Protein 8GYR (pdb70)

Structure (mmCIF, N/CA/C/O backbone):
data_8GYR
#
_entry.id   8GYR
#
_cell.length_a   34.219
_cell.length_b   63.905
_cell.length_c   171.839
_cell.angle_alpha   90.00
_cell.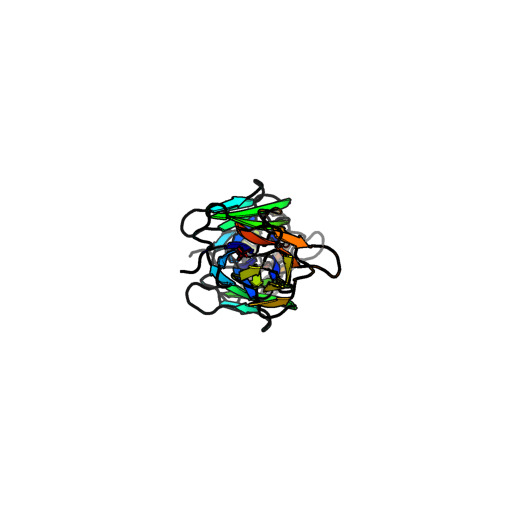angle_beta   90.00
_cell.angle_gamma   90.00
#
_symmetry.space_group_name_H-M   'P 21 21 21'
#
loop_
_entity.id
_entity.type
_entity.pdbx_description
1 polymer 'Leptospira Immunoglobulin-like protein'
2 polymer LigA
3 non-polymer 'POTASSIUM ION'
4 non-polymer 'CHLORIDE ION'
5 non-polymer 1,2-ETHANEDIOL
6 non-polymer 'PHOSPHATE ION'
7 non-polymer 'SODIUM ION'
8 non-polymer 'CALCIUM ION'
9 non-polymer 'IODIDE ION'
10 water water
#
loop_
_atom_site.group_PDB
_atom_site.id
_atom_site.type_symbol
_atom_site.label_atom_id
_atom_site.label_alt_id
_atom_site.label_comp_id
_atom_site.label_asym_id
_atom_site.label_entity_id
_atom_site.label_seq_id
_atom_site.pdbx_PDB_ins_code
_atom_site.Cartn_x
_atom_site.Cartn_y
_atom_site.Cartn_z
_atom_site.occupancy
_atom_site.B_iso_or_equiv
_atom_site.auth_seq_id
_atom_site.auth_comp_id
_atom_site.auth_asym_id
_atom_site.auth_atom_id
_atom_site.pdbx_PDB_model_num
ATOM 1 N N . THR A 1 1 ? 0.245 -9.633 16.666 1.00 46.32 1 THR A N 1
ATOM 2 C CA . THR A 1 1 ? 0.573 -11.084 16.620 1.00 45.23 1 THR A CA 1
ATOM 3 C C . THR A 1 1 ? -0.122 -11.844 17.763 1.00 48.46 1 THR A C 1
ATOM 4 O O . THR A 1 1 ? -0.493 -13.007 17.599 1.00 53.00 1 THR A O 1
ATOM 8 N N . GLN A 1 2 ? -0.311 -11.181 18.911 1.00 50.28 2 GLN A N 1
ATOM 9 C CA . GLN A 1 2 ? -1.111 -11.743 20.012 1.00 45.41 2 GLN A CA 1
ATOM 10 C C . GLN A 1 2 ? -2.584 -11.924 19.567 1.00 42.99 2 GLN A C 1
ATOM 11 O O . GLN A 1 2 ? -3.250 -12.883 19.971 1.00 42.70 2 GLN A O 1
ATOM 17 N N . ALA A 1 3 ? -3.077 -10.982 18.750 1.00 35.94 3 ALA A N 1
ATOM 18 C CA . ALA A 1 3 ? -4.461 -10.979 18.294 1.00 35.33 3 ALA A CA 1
ATOM 19 C C . ALA A 1 3 ? -4.674 -12.089 17.270 1.00 36.03 3 ALA A C 1
ATOM 20 O O . ALA A 1 3 ? -3.850 -12.312 16.397 1.00 33.77 3 ALA A O 1
ATOM 22 N N . THR A 1 4 ? -5.811 -12.774 17.383 1.00 34.02 4 THR A N 1
ATOM 23 C CA . THR A 1 4 ? -6.290 -13.715 16.373 1.00 35.21 4 THR A CA 1
ATOM 24 C C . THR A 1 4 ? -7.229 -12.995 15.371 1.00 30.71 4 THR A C 1
ATOM 25 O O . THR A 1 4 ? -7.994 -12.108 15.748 1.00 27.37 4 THR A O 1
ATOM 29 N N . LEU A 1 5 ? -7.140 -13.375 14.091 1.00 28.77 5 LEU A N 1
ATOM 30 C CA . LEU A 1 5 ? -8.084 -12.931 13.059 1.00 24.61 5 LEU A CA 1
ATOM 31 C C . LEU A 1 5 ? -9.429 -13.597 13.300 1.00 22.70 5 LEU A C 1
ATOM 32 O O . LEU A 1 5 ? -9.503 -14.825 13.478 1.00 23.20 5 LEU A O 1
ATOM 37 N N . THR A 1 6 ? -10.499 -12.798 13.285 1.00 21.06 6 THR A N 1
ATOM 38 C CA . THR A 1 6 ? -11.839 -13.305 13.554 1.00 20.34 6 THR A CA 1
ATOM 39 C C . THR A 1 6 ? -12.793 -13.133 12.391 1.00 17.88 6 THR A C 1
ATOM 40 O O . THR A 1 6 ? -13.783 -13.845 12.286 1.00 17.91 6 THR A O 1
ATOM 44 N N . SER A 1 7 ? -12.499 -12.176 11.505 1.00 18.03 7 SER A N 1
ATOM 45 C CA . SER A 1 7 ? -13.361 -11.898 10.388 1.00 17.88 7 SER A CA 1
ATOM 46 C C . SER A 1 7 ? -12.600 -11.139 9.284 1.00 16.76 7 SER A C 1
ATOM 47 O O . SER A 1 7 ? -11.542 -10.536 9.527 1.00 15.75 7 SER A O 1
ATOM 50 N N . ILE A 1 8 ? -13.131 -11.244 8.061 1.00 14.60 8 ILE A N 1
ATOM 51 C CA . ILE A 1 8 ? -12.654 -10.476 6.904 1.00 14.27 8 ILE A CA 1
ATOM 52 C C . ILE A 1 8 ? -13.843 -9.764 6.309 1.00 14.78 8 ILE A C 1
ATOM 53 O O . ILE A 1 8 ? -14.879 -10.393 6.054 1.00 15.64 8 ILE A O 1
ATOM 58 N N . GLU A 1 9 ? -13.706 -8.454 6.087 1.00 14.88 9 GLU A N 1
ATOM 59 C CA . GLU A 1 9 ? -14.703 -7.686 5.359 1.00 16.94 9 GLU A CA 1
ATOM 60 C C . GLU A 1 9 ? -14.104 -7.257 4.017 1.00 15.41 9 GLU A C 1
ATOM 61 O O . GLU A 1 9 ? -12.947 -6.831 3.948 1.00 15.65 9 GLU A O 1
ATOM 67 N N . VAL A 1 10 ? -14.903 -7.364 2.947 1.00 14.92 10 VAL A N 1
ATOM 68 C CA . VAL A 1 10 ? -14.467 -6.961 1.622 1.00 12.91 10 VAL A CA 1
ATOM 69 C C . VAL A 1 10 ? -15.249 -5.745 1.207 1.00 14.90 10 VAL A C 1
ATOM 70 O O . VAL A 1 10 ? -16.483 -5.739 1.268 1.00 14.39 10 VAL A O 1
ATOM 74 N N . SER A 1 11 ? -14.513 -4.719 0.787 1.00 14.43 11 SER A N 1
ATOM 75 C CA . SER A 1 11 ? -15.084 -3.459 0.341 1.00 15.80 11 SER A CA 1
ATOM 76 C C . SER A 1 11 ? -14.653 -3.185 -1.100 1.00 14.56 11 SER A C 1
ATOM 77 O O . SER A 1 11 ? -13.551 -3.562 -1.491 1.00 11.81 11 SER A O 1
ATOM 80 N N . PRO A 1 12 ? -15.473 -2.480 -1.924 1.00 15.31 12 PRO A N 1
ATOM 81 C CA . PRO A 1 12 ? -16.780 -1.969 -1.501 1.00 15.13 12 PRO A CA 1
ATOM 82 C C . PRO A 1 12 ? -17.902 -3.011 -1.466 1.00 15.84 12 PRO A C 1
ATOM 83 O O . PRO A 1 12 ? -17.684 -4.124 -1.894 1.00 17.19 12 PRO A O 1
ATOM 87 N N . THR A 1 13 ? -19.058 -2.639 -0.920 1.00 17.74 13 THR A N 1
ATOM 88 C CA . THR A 1 13 ? -20.102 -3.632 -0.631 1.00 20.93 13 THR A CA 1
ATOM 89 C C . THR A 1 13 ? -21.048 -3.825 -1.813 1.00 22.59 13 THR A C 1
ATOM 90 O O . THR A 1 13 ? -21.571 -4.931 -2.048 1.00 22.92 13 THR A O 1
ATOM 94 N N . ARG A 1 14 ? -21.301 -2.720 -2.507 1.00 21.52 14 ARG A N 1
ATOM 95 C CA . ARG A 1 14 ? -22.019 -2.668 -3.795 1.00 22.26 14 ARG A CA 1
ATOM 96 C C . ARG A 1 14 ? -21.202 -1.707 -4.649 1.00 23.43 14 ARG A C 1
ATOM 97 O O . ARG A 1 14 ? -20.678 -0.710 -4.083 1.00 26.06 14 ARG A O 1
ATOM 105 N N . ALA A 1 15 ? -21.033 -2.037 -5.915 1.00 18.11 15 ALA A N 1
ATOM 106 C CA . ALA A 1 15 ? -20.297 -1.212 -6.834 1.00 18.77 15 ALA A CA 1
ATOM 107 C C . ALA A 1 15 ? -20.702 -1.617 -8.219 1.00 17.60 15 ALA A C 1
ATOM 108 O O . ALA A 1 15 ? -21.130 -2.767 -8.461 1.00 16.25 15 ALA A O 1
ATOM 110 N N . SER A 1 16 ? -20.557 -0.647 -9.121 1.00 17.60 16 SER A N 1
ATOM 111 C CA . SER A 1 16 ? -20.746 -0.806 -10.548 1.00 16.44 16 SER A CA 1
ATOM 112 C C . SER A 1 16 ? -19.463 -0.380 -11.236 1.00 16.99 16 SER A C 1
ATOM 113 O O . SER A 1 16 ? -18.849 0.640 -10.897 1.00 18.74 16 SER A O 1
ATOM 116 N N . ILE A 1 17 ? -19.077 -1.171 -12.230 1.00 14.72 17 ILE A N 1
ATOM 117 C CA . ILE A 1 17 ? -17.936 -0.919 -13.058 1.00 16.74 17 ILE A CA 1
ATOM 118 C C . ILE A 1 17 ? -18.338 -1.231 -14.499 1.00 15.60 17 ILE A C 1
ATOM 119 O O . ILE A 1 17 ? -18.966 -2.245 -14.778 1.00 13.71 17 ILE A O 1
ATOM 124 N N . ALA A 1 18 ? -17.989 -0.322 -15.418 1.00 13.47 18 ALA A N 1
ATOM 125 C CA . ALA A 1 18 ? -18.237 -0.517 -16.822 1.00 11.93 18 ALA A CA 1
ATOM 126 C C . ALA A 1 18 ? -17.350 -1.611 -17.402 1.00 10.38 18 ALA A C 1
ATOM 127 O O . ALA A 1 18 ? -16.190 -1.746 -17.043 1.00 9.84 18 ALA A O 1
ATOM 129 N N . LYS A 1 19 ? -17.909 -2.386 -18.324 1.00 10.61 19 LYS A N 1
ATOM 130 C CA . LYS A 1 19 ? -17.160 -3.408 -19.059 1.00 11.15 19 LYS A CA 1
ATOM 131 C C . LYS A 1 19 ? -15.862 -2.837 -19.617 1.00 11.32 19 LYS A C 1
ATOM 132 O O . LYS A 1 19 ? -15.875 -1.798 -20.325 1.00 12.06 19 LYS A O 1
ATOM 138 N N . GLY A 1 20 ? -14.745 -3.482 -19.260 1.00 10.63 20 GLY A N 1
ATOM 139 C CA . GLY A 1 20 ? -13.410 -3.076 -19.685 1.00 10.69 20 GLY A CA 1
ATOM 140 C C . GLY A 1 20 ? -12.638 -2.271 -18.645 1.00 10.71 20 GLY A C 1
ATOM 141 O O . GLY A 1 20 ? -11.417 -2.080 -18.760 1.00 10.23 20 GLY A O 1
ATOM 142 N N . MET A 1 21 ? -13.350 -1.778 -17.631 1.00 11.02 21 MET A N 1
ATOM 143 C CA . MET A 1 21 ? -12.734 -1.032 -16.539 1.00 12.19 21 MET A CA 1
ATOM 144 C C . MET A 1 21 ? -12.311 -2.012 -15.430 1.00 12.91 21 MET A C 1
ATOM 145 O O . MET A 1 21 ? -12.551 -3.210 -15.516 1.00 11.80 21 MET A O 1
ATOM 150 N N . THR A 1 22 ? -11.649 -1.476 -14.403 1.00 13.93 22 THR A N 1
ATOM 151 C CA . THR A 1 22 ? -11.192 -2.244 -13.256 1.00 15.32 22 THR A CA 1
ATOM 152 C C . THR A 1 22 ? -11.580 -1.568 -11.953 1.00 18.54 22 THR A C 1
ATOM 153 O O . THR A 1 22 ? -11.856 -0.370 -11.930 1.00 16.93 22 THR A O 1
ATOM 157 N N . GLN A 1 23 ? -11.570 -2.365 -10.876 1.00 18.52 23 GLN A N 1
ATOM 158 C CA . GLN A 1 23 ? -11.915 -1.969 -9.513 1.00 19.51 23 GLN A CA 1
ATOM 159 C C . GLN A 1 23 ? -10.886 -2.608 -8.584 1.00 16.08 23 GLN A C 1
ATOM 160 O O . GLN A 1 23 ? -10.597 -3.807 -8.715 1.00 14.99 23 GLN A O 1
ATOM 166 N N . LYS A 1 24 ? -10.356 -1.812 -7.653 1.00 14.02 24 LYS A N 1
ATOM 167 C CA . LYS A 1 24 ? -9.503 -2.316 -6.569 1.00 14.48 24 LYS A CA 1
ATOM 168 C C . LYS A 1 24 ? -10.389 -2.672 -5.367 1.00 12.83 24 LYS A C 1
ATOM 169 O O . LYS A 1 24 ? -11.098 -1.839 -4.822 1.00 11.21 24 LYS A O 1
ATOM 175 N N . PHE A 1 25 ? -10.377 -3.946 -4.979 1.00 11.89 25 PHE A N 1
ATOM 176 C CA . PHE A 1 25 ? -11.069 -4.390 -3.781 1.00 11.67 25 PHE A CA 1
ATOM 177 C C . PHE A 1 25 ? -10.162 -4.256 -2.568 1.00 11.78 25 PHE A C 1
ATOM 178 O O . PHE A 1 25 ? -8.933 -4.339 -2.690 1.00 11.82 25 PHE A O 1
ATOM 186 N N . THR A 1 26 ? -10.772 -4.046 -1.397 1.00 11.32 26 THR A N 1
ATOM 187 C CA . THR A 1 26 ? -10.038 -4.032 -0.146 1.00 12.06 26 THR A CA 1
ATOM 188 C C . THR A 1 26 ? -10.522 -5.160 0.762 1.00 11.51 26 THR A C 1
ATOM 189 O O . THR A 1 26 ? -11.738 -5.335 0.961 1.00 11.62 26 THR A O 1
ATOM 193 N N . ALA A 1 27 ? -9.566 -5.916 1.303 1.00 11.70 27 ALA A N 1
ATOM 194 C CA . ALA A 1 27 ? -9.835 -6.893 2.376 1.00 11.38 27 ALA A CA 1
ATOM 195 C C . ALA A 1 27 ? -9.390 -6.306 3.690 1.00 11.85 27 ALA A C 1
ATOM 196 O O . ALA A 1 27 ? -8.191 -6.022 3.866 1.00 12.94 27 ALA A O 1
ATOM 198 N N . THR A 1 28 ? -10.341 -6.127 4.614 1.00 12.02 28 THR A N 1
ATOM 199 C CA . THR A 1 28 ? -10.024 -5.616 5.943 1.00 13.80 28 THR A CA 1
ATOM 200 C C . THR A 1 28 ? -10.158 -6.755 6.971 1.00 13.58 28 THR A C 1
ATOM 201 O O . THR A 1 28 ? -11.242 -7.321 7.136 1.00 12.90 28 THR A O 1
ATOM 205 N N . GLY A 1 29 ? -9.046 -7.093 7.627 1.00 14.25 29 GLY A N 1
ATOM 206 C CA . GLY A 1 29 ? -9.024 -8.125 8.666 1.00 14.74 29 GLY A CA 1
ATOM 207 C C . GLY A 1 29 ? -9.491 -7.554 9.990 1.00 16.22 29 GLY A C 1
ATOM 208 O O . GLY A 1 29 ? -9.083 -6.446 10.340 1.00 17.25 29 GLY A O 1
ATOM 209 N N . ILE A 1 30 ? -10.365 -8.283 10.696 1.00 17.05 30 ILE A N 1
ATOM 210 C CA . ILE A 1 30 ? -10.847 -7.880 12.014 1.00 18.56 30 ILE A CA 1
ATOM 211 C C . ILE A 1 30 ? -10.261 -8.847 13.011 1.00 19.71 30 ILE A C 1
ATOM 212 O O . ILE A 1 30 ? -10.335 -10.057 12.804 1.00 20.19 30 ILE A O 1
ATOM 217 N N . PHE A 1 31 ? -9.710 -8.314 14.105 1.00 21.94 31 PHE A N 1
ATOM 218 C CA . PHE A 1 31 ? -8.997 -9.139 15.075 1.00 23.87 31 PHE A CA 1
ATOM 219 C C . PHE A 1 31 ? -9.607 -9.109 16.482 1.00 26.27 31 PHE A C 1
ATOM 220 O O . PHE A 1 31 ? -10.400 -8.212 16.811 1.00 26.19 31 PHE A O 1
ATOM 228 N N . THR A 1 32 ? -9.225 -10.101 17.303 1.00 27.63 32 THR A N 1
ATOM 229 C CA . THR A 1 32 ? -9.722 -10.246 18.659 1.00 28.88 32 THR A CA 1
ATOM 230 C C . THR A 1 32 ? -9.540 -9.011 19.518 1.00 31.80 32 THR A C 1
ATOM 231 O O . THR A 1 32 ? -10.273 -8.822 20.496 1.00 33.86 32 THR A O 1
ATOM 235 N N . ASP A 1 33 ? -8.555 -8.176 19.166 1.00 31.85 33 ASP A N 1
ATOM 236 C CA . ASP A 1 33 ? -8.336 -6.903 19.844 1.00 33.16 33 ASP A CA 1
ATOM 237 C C . ASP A 1 33 ? -9.148 -5.750 19.251 1.00 33.62 33 ASP A C 1
ATOM 238 O O . ASP A 1 33 ? -8.992 -4.615 19.665 1.00 33.43 33 ASP A O 1
ATOM 243 N N . HIS A 1 34 ? -10.014 -6.068 18.275 1.00 33.66 34 HIS A N 1
ATOM 244 C CA . HIS A 1 34 ? -10.937 -5.121 17.637 1.00 33.26 34 HIS A CA 1
ATOM 245 C C . HIS A 1 34 ? -10.278 -4.154 16.660 1.00 34.24 34 HIS A C 1
ATOM 246 O O . HIS A 1 34 ? -10.948 -3.264 16.112 1.00 30.11 34 HIS A O 1
ATOM 253 N N . SER A 1 35 ? -8.985 -4.386 16.393 1.00 34.87 35 SER A N 1
ATOM 254 C CA . SER A 1 35 ? -8.241 -3.671 15.361 1.00 33.03 35 SER A CA 1
ATOM 255 C C . SER A 1 35 ? -8.648 -4.148 13.971 1.00 29.93 35 SER A C 1
ATOM 256 O O . SER A 1 35 ? -9.128 -5.276 13.791 1.00 25.57 35 SER A O 1
ATOM 259 N N . LYS A 1 36 ? -8.479 -3.245 13.005 1.00 28.37 36 LYS A N 1
ATOM 260 C CA . LYS A 1 36 ? -8.760 -3.521 11.607 1.00 29.16 36 LYS A CA 1
ATOM 261 C C . LYS A 1 36 ? -7.478 -3.278 10.829 1.00 30.74 36 LYS A C 1
ATOM 262 O O . LYS A 1 36 ? -6.736 -2.324 11.115 1.00 31.56 36 LYS A O 1
ATOM 268 N N . LYS A 1 37 ? -7.204 -4.166 9.871 1.00 27.03 37 LYS A N 1
ATOM 269 C CA . LYS A 1 37 ? -5.953 -4.135 9.144 1.00 29.36 37 LYS A CA 1
ATOM 270 C C . LYS A 1 37 ? -6.207 -4.433 7.677 1.00 24.14 37 LYS A C 1
ATOM 271 O O . LYS A 1 37 ? -6.981 -5.337 7.356 1.00 21.27 37 LYS A O 1
ATOM 277 N N . ASN A 1 38 ? -5.534 -3.670 6.814 1.00 21.42 38 ASN A N 1
ATOM 278 C CA . ASN A 1 38 ? -5.541 -3.921 5.395 1.00 19.60 38 ASN A CA 1
ATOM 279 C C . ASN A 1 38 ? -4.754 -5.202 5.111 1.00 17.13 38 ASN A C 1
ATOM 280 O O . ASN A 1 38 ? -3.547 -5.245 5.284 1.00 17.86 38 ASN A O 1
ATOM 285 N N . ILE A 1 39 ? -5.468 -6.244 4.690 1.00 15.27 39 ILE A N 1
ATOM 286 C CA . ILE A 1 39 ? -4.858 -7.531 4.348 1.00 14.49 39 ILE A CA 1
ATOM 287 C C . ILE A 1 39 ? -5.075 -7.902 2.885 1.00 13.11 39 ILE A C 1
ATOM 288 O O . ILE A 1 39 ? -4.953 -9.047 2.487 1.00 12.75 39 ILE A O 1
ATOM 293 N N . THR A 1 40 ? -5.331 -6.890 2.053 1.00 12.89 40 THR A N 1
ATOM 294 C CA . THR A 1 40 ? -5.557 -7.056 0.615 1.00 12.07 40 THR A CA 1
ATOM 295 C C . THR A 1 40 ? -4.430 -7.846 -0.092 1.00 12.17 40 THR A C 1
ATOM 296 O O . THR A 1 40 ? -4.684 -8.670 -0.940 1.00 10.90 40 THR A O 1
ATOM 300 N N . GLU A 1 41 ? -3.180 -7.588 0.282 1.00 13.81 41 GLU A N 1
ATOM 301 C CA . GLU A 1 41 ? -2.038 -8.230 -0.348 1.00 16.28 41 GLU A CA 1
ATOM 302 C C . GLU A 1 41 ? -1.757 -9.621 0.221 1.00 16.31 41 GLU A C 1
ATOM 303 O O . GLU A 1 41 ? -0.900 -10.327 -0.278 1.00 15.72 41 GLU A O 1
ATOM 309 N N . GLN A 1 42 ? -2.462 -9.988 1.288 1.00 16.92 42 GLN A N 1
ATOM 310 C CA . GLN A 1 42 ? -2.189 -11.230 2.000 1.00 19.01 42 GLN A CA 1
ATOM 311 C C . GLN A 1 42 ? -3.225 -12.308 1.727 1.00 16.67 42 GLN A C 1
ATOM 312 O O . GLN A 1 42 ? -2.913 -13.510 1.731 1.00 16.24 42 GLN A O 1
ATOM 318 N N . VAL A 1 43 ? -4.474 -11.893 1.506 1.00 14.61 43 VAL A N 1
ATOM 319 C CA . VAL A 1 43 ? -5.574 -12.833 1.292 1.00 12.76 43 VAL A CA 1
ATOM 320 C C . VAL A 1 43 ? -5.484 -13.500 -0.073 1.00 11.80 43 VAL A C 1
ATOM 321 O O . VAL A 1 43 ? -4.703 -13.092 -0.944 1.00 12.12 43 VAL A O 1
ATOM 325 N N . THR A 1 44 ? -6.295 -14.544 -0.251 1.00 11.17 44 THR A N 1
ATOM 326 C CA . THR A 1 44 ? -6.523 -15.133 -1.556 1.00 11.52 44 THR A CA 1
ATOM 327 C C . THR A 1 44 ? -7.814 -14.557 -2.125 1.00 11.00 44 THR A C 1
ATOM 328 O O . THR A 1 44 ? -8.852 -14.668 -1.481 1.00 11.42 44 THR A O 1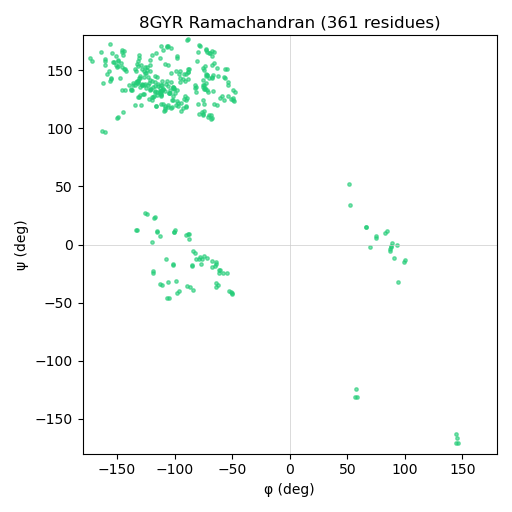
ATOM 332 N N . TRP A 1 45 ? -7.727 -13.915 -3.301 1.00 9.56 45 TRP A N 1
ATOM 333 C CA . TRP A 1 45 ? -8.898 -13.386 -3.963 1.00 8.98 45 TRP A CA 1
ATOM 334 C C . TRP A 1 45 ? -9.455 -14.324 -4.986 1.00 9.75 45 TRP A C 1
ATOM 335 O O . TRP A 1 45 ? -8.703 -14.963 -5.707 1.00 11.17 45 TRP A O 1
ATOM 346 N N . LYS A 1 46 ? -10.786 -14.366 -5.087 1.00 10.58 46 LYS A N 1
ATOM 347 C CA . LYS A 1 46 ? -11.427 -15.108 -6.145 1.00 13.14 46 LYS A CA 1
ATOM 348 C C . LYS A 1 46 ? -12.736 -14.473 -6.536 1.00 12.13 46 LYS A C 1
ATOM 349 O O . LYS A 1 46 ? -13.345 -13.741 -5.764 1.00 10.52 46 LYS A O 1
ATOM 355 N N . SER A 1 47 ? -13.158 -14.791 -7.759 1.00 11.51 47 SER A N 1
ATOM 356 C CA . SER A 1 47 ? -14.366 -14.278 -8.379 1.00 12.37 47 SER A CA 1
ATOM 357 C C . SER A 1 47 ? -15.225 -15.439 -8.776 1.00 11.57 47 SER A C 1
ATOM 358 O O . SER A 1 47 ? -14.696 -16.439 -9.227 1.00 13.06 47 SER A O 1
ATOM 361 N N . SER A 1 48 ? -16.546 -15.269 -8.657 1.00 11.82 48 SER A N 1
ATOM 362 C CA . SER A 1 48 ? -17.516 -16.333 -8.910 1.00 14.61 48 SER A CA 1
ATOM 363 C C . SER A 1 48 ? -17.765 -16.607 -10.393 1.00 15.44 48 SER A C 1
ATOM 364 O O . SER A 1 48 ? -18.327 -17.636 -10.743 1.00 14.42 48 SER A O 1
ATOM 367 N N . SER A 1 49 ? -17.370 -15.672 -11.258 1.00 14.73 49 SER A N 1
ATOM 368 C CA . SER A 1 49 ? -17.652 -15.802 -12.667 1.00 16.49 49 SER A CA 1
ATOM 369 C C . SER A 1 49 ? -16.590 -15.162 -13.547 1.00 13.94 49 SER A C 1
ATOM 370 O O . SER A 1 49 ? -15.863 -14.256 -13.126 1.00 13.05 49 SER A O 1
ATOM 373 N N . LYS A 1 50 ? -16.556 -15.619 -14.797 1.00 13.63 50 LYS A N 1
ATOM 374 C CA . LYS A 1 50 ? -15.646 -15.131 -15.804 1.00 14.73 50 LYS A CA 1
ATOM 375 C C . LYS A 1 50 ? -15.856 -13.654 -16.079 1.00 14.42 50 LYS A C 1
ATOM 376 O O . LYS A 1 50 ? -14.925 -13.010 -16.562 1.00 16.19 50 LYS A O 1
ATOM 382 N N . ALA A 1 51 ? -17.068 -13.144 -15.799 1.00 12.83 51 ALA A N 1
ATOM 383 C CA . ALA A 1 51 ? -17.403 -11.758 -16.067 1.00 12.32 51 ALA A CA 1
ATOM 384 C C . ALA A 1 51 ? -16.541 -10.751 -15.311 1.00 11.89 51 ALA A C 1
ATOM 385 O O . ALA A 1 51 ? -16.447 -9.576 -15.710 1.00 12.25 51 ALA A O 1
ATOM 387 N N . LEU A 1 52 ? -15.921 -11.186 -14.205 1.00 11.67 52 LEU A N 1
ATOM 388 C CA . LEU A 1 52 ? -14.902 -10.388 -13.528 1.00 11.06 52 LEU A CA 1
ATOM 389 C C . LEU A 1 52 ? -13.660 -11.205 -13.277 1.00 11.35 52 LEU A C 1
ATOM 390 O O . LEU A 1 52 ? -13.700 -12.239 -12.612 1.00 11.22 52 LEU A O 1
ATOM 395 N N . SER A 1 53 ? -12.547 -10.740 -13.841 1.00 11.22 53 SER A N 1
ATOM 396 C CA . SER A 1 53 ? -11.287 -11.434 -13.756 1.00 11.14 53 SER A CA 1
ATOM 397 C C . SER A 1 53 ? -10.460 -10.787 -12.642 1.00 11.37 53 SER A C 1
ATOM 398 O O . SER A 1 53 ? -10.112 -9.601 -12.718 1.00 11.10 53 SER A O 1
ATOM 401 N N . MET A 1 54 ? -10.096 -11.582 -11.634 1.00 10.29 54 MET A N 1
ATOM 402 C CA . MET A 1 54 ? -9.198 -11.136 -10.580 1.00 11.06 54 MET A CA 1
ATOM 403 C C . MET A 1 54 ? -7.791 -11.222 -11.146 1.00 12.29 54 MET A C 1
ATOM 404 O O . MET A 1 54 ? -7.333 -12.287 -11.609 1.00 11.15 54 MET A O 1
ATOM 409 N N . LEU A 1 55 ? -7.113 -10.073 -11.169 1.00 12.30 55 LEU A N 1
ATOM 410 C CA . LEU A 1 55 ? -5.838 -9.970 -11.838 1.00 12.68 55 LEU A CA 1
ATOM 411 C C . LEU A 1 55 ? -4.742 -10.634 -11.029 1.00 13.11 55 LEU A C 1
ATOM 412 O O . LEU A 1 55 ? -4.700 -10.521 -9.815 1.00 12.98 55 LEU A O 1
ATOM 417 N N . ASN A 1 56 ? -3.814 -11.300 -11.728 1.00 14.15 56 ASN A N 1
ATOM 418 C CA . ASN A 1 56 ? -2.877 -12.226 -11.133 1.00 16.02 56 ASN A CA 1
ATOM 419 C C . ASN A 1 56 ? -1.475 -11.671 -11.084 1.00 16.36 56 ASN A C 1
ATOM 420 O O . ASN A 1 56 ? -0.628 -12.246 -10.432 1.00 17.36 56 ASN A O 1
ATOM 425 N N . ALA A 1 57 ? -1.232 -10.564 -11.790 1.00 16.97 57 ALA A N 1
ATOM 426 C CA . ALA A 1 57 ? 0.114 -10.063 -11.912 1.00 18.82 57 ALA A CA 1
ATOM 427 C C . ALA A 1 57 ? 0.535 -9.454 -10.579 1.00 17.93 57 ALA A C 1
ATOM 428 O O . ALA A 1 57 ? -0.300 -8.933 -9.842 1.00 17.67 57 ALA A O 1
ATOM 430 N N . PRO A 1 58 ? 1.835 -9.542 -10.217 1.00 20.79 58 PRO A N 1
ATOM 431 C CA . PRO A 1 58 ? 2.356 -8.854 -9.033 1.00 21.60 58 PRO A CA 1
ATOM 432 C C . PRO A 1 58 ? 1.945 -7.375 -8.994 1.00 21.44 58 PRO A C 1
ATOM 433 O O . PRO A 1 58 ? 2.058 -6.701 -10.026 1.00 22.08 58 PRO A O 1
ATOM 437 N N . GLY A 1 59 ? 1.454 -6.905 -7.844 1.00 21.33 59 GLY A N 1
ATOM 438 C CA . GLY A 1 59 ? 1.011 -5.530 -7.692 1.00 21.53 59 GLY A CA 1
ATOM 439 C C . GLY A 1 59 ? -0.453 -5.304 -8.007 1.00 20.87 59 GLY A C 1
ATOM 440 O O . GLY A 1 59 ? -0.973 -4.249 -7.704 1.00 25.98 59 GLY A O 1
ATOM 441 N N . GLU A 1 60 ? -1.110 -6.299 -8.614 1.00 18.51 60 GLU A N 1
ATOM 442 C CA . GLU A 1 60 ? -2.505 -6.200 -9.014 1.00 17.58 60 GLU A CA 1
ATOM 443 C C . GLU A 1 60 ? -3.435 -6.904 -8.021 1.00 14.91 60 GLU A C 1
ATOM 444 O O . GLU A 1 60 ? -4.601 -7.110 -8.306 1.00 13.20 60 GLU A O 1
ATOM 450 N N . GLU A 1 61 ? -2.900 -7.296 -6.860 1.00 15.03 61 GLU A N 1
ATOM 451 C CA . GLU A 1 61 ? -3.628 -8.130 -5.922 1.00 15.14 61 GLU A CA 1
ATOM 452 C C . GLU A 1 61 ? -4.925 -7.446 -5.544 1.00 12.71 61 GLU A C 1
ATOM 453 O O . GLU A 1 61 ? -4.918 -6.313 -5.113 1.00 13.80 61 GLU A O 1
ATOM 459 N N . GLY A 1 62 ? -6.046 -8.132 -5.737 1.00 11.39 62 GLY A N 1
ATOM 460 C CA . GLY A 1 62 ? -7.365 -7.620 -5.377 1.00 12.23 62 GLY A CA 1
ATOM 461 C C . GLY A 1 62 ? -8.000 -6.683 -6.412 1.00 13.04 62 GLY A C 1
ATOM 462 O O . GLY A 1 62 ? -9.026 -6.053 -6.164 1.00 13.22 62 GLY A O 1
ATOM 463 N N . THR A 1 63 ? -7.382 -6.605 -7.590 1.00 11.94 63 THR A N 1
ATOM 464 C CA . THR A 1 63 ? -7.915 -5.870 -8.718 1.00 11.92 63 THR A CA 1
ATOM 465 C C . THR A 1 63 ? -8.752 -6.807 -9.542 1.00 11.38 63 THR A C 1
ATOM 466 O O . THR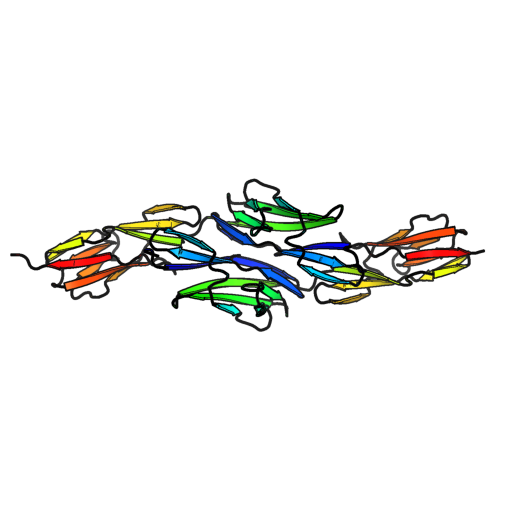 A 1 63 ? -8.293 -7.891 -9.908 1.00 13.40 63 THR A O 1
ATOM 470 N N . GLY A 1 64 ? -9.991 -6.385 -9.821 1.00 11.87 64 GLY A N 1
ATOM 471 C CA . GLY A 1 64 ? -10.881 -7.074 -10.750 1.00 12.10 64 GLY A CA 1
ATOM 472 C C . GLY A 1 64 ? -11.063 -6.320 -12.056 1.00 12.05 64 GLY A C 1
ATOM 473 O O . GLY A 1 64 ? -11.214 -5.092 -12.066 1.00 10.51 64 GLY A O 1
ATOM 474 N N . LYS A 1 65 ? -11.053 -7.058 -13.172 1.00 12.81 65 LYS A N 1
ATOM 475 C CA . LYS A 1 65 ? -11.277 -6.474 -14.487 1.00 13.75 65 LYS A CA 1
ATOM 476 C C . LYS A 1 65 ? -12.613 -6.958 -15.049 1.00 11.52 65 LYS A C 1
ATOM 477 O O . LYS A 1 65 ? -12.910 -8.177 -15.080 1.00 11.35 65 LYS A O 1
ATOM 483 N N . ALA A 1 66 ? -13.411 -5.992 -15.496 1.00 10.84 66 ALA A N 1
ATOM 484 C CA . ALA A 1 66 ? -14.743 -6.247 -16.014 1.00 10.62 66 ALA A CA 1
ATOM 485 C C . ALA A 1 66 ? -14.640 -6.850 -17.425 1.00 10.16 66 ALA A C 1
ATOM 486 O O . ALA A 1 66 ? -14.270 -6.179 -18.388 1.00 9.75 66 ALA A O 1
ATOM 488 N N . ILE A 1 67 ? -15.012 -8.123 -17.534 1.00 10.20 67 ILE A N 1
ATOM 489 C CA . ILE A 1 67 ? -14.931 -8.879 -18.765 1.00 11.11 67 ILE A CA 1
ATOM 490 C C . ILE A 1 67 ? -16.279 -8.882 -19.500 1.00 12.25 67 ILE A C 1
ATOM 491 O O . ILE A 1 67 ? -16.317 -8.734 -20.717 1.00 13.00 67 ILE A O 1
ATOM 496 N N . ALA A 1 68 ? -17.374 -9.012 -18.741 1.00 12.58 68 ALA A N 1
ATOM 497 C CA . ALA A 1 68 ? -18.696 -9.099 -19.305 1.00 12.56 68 ALA A CA 1
ATOM 498 C C . ALA A 1 68 ? -19.709 -8.549 -18.339 1.00 12.59 68 ALA A C 1
ATOM 499 O O . ALA A 1 68 ? -19.513 -8.576 -17.141 1.00 12.88 68 ALA A O 1
ATOM 501 N N . VAL A 1 69 ? -20.829 -8.077 -18.881 1.00 13.40 69 VAL A N 1
ATOM 502 C CA . VAL A 1 69 ? -21.886 -7.486 -18.084 1.00 13.63 69 VAL A CA 1
ATOM 503 C C . VAL A 1 69 ? -22.479 -8.579 -17.215 1.00 14.88 69 VAL A C 1
ATOM 504 O O . VAL A 1 69 ? -22.525 -9.755 -17.611 1.00 15.18 69 VAL A O 1
ATOM 508 N N . GLY A 1 70 ? -22.907 -8.205 -16.006 1.00 15.68 70 GLY A N 1
ATOM 509 C CA . GLY A 1 70 ? -23.555 -9.131 -15.091 1.00 15.20 70 GLY A CA 1
ATOM 510 C C . GLY A 1 70 ? -23.239 -8.858 -13.638 1.00 14.03 70 GLY A C 1
ATOM 511 O O . GLY A 1 70 ? -22.601 -7.860 -13.288 1.00 13.35 70 GLY A O 1
ATOM 512 N N . ASN A 1 71 ? -23.660 -9.802 -12.788 1.00 14.48 71 ASN A N 1
ATOM 513 C CA . ASN A 1 71 ? -23.455 -9.760 -11.350 1.00 13.07 71 ASN A CA 1
ATOM 514 C C . ASN A 1 71 ? -22.418 -10.790 -10.956 1.00 12.36 71 ASN A C 1
ATOM 515 O O . ASN A 1 71 ? -22.477 -11.928 -11.423 1.00 12.49 71 ASN A O 1
ATOM 520 N N . ILE A 1 72 ? -21.450 -10.359 -10.143 1.00 11.27 72 ILE A N 1
ATOM 521 C CA . ILE A 1 72 ? -20.368 -11.207 -9.682 1.00 12.20 72 ILE A CA 1
ATOM 522 C C . ILE A 1 72 ? -20.163 -11.114 -8.188 1.00 11.67 72 ILE A C 1
ATOM 523 O O . ILE A 1 72 ? -20.254 -10.013 -7.572 1.00 13.06 72 ILE A O 1
ATOM 528 N N . SER A 1 73 ? -19.884 -12.274 -7.587 1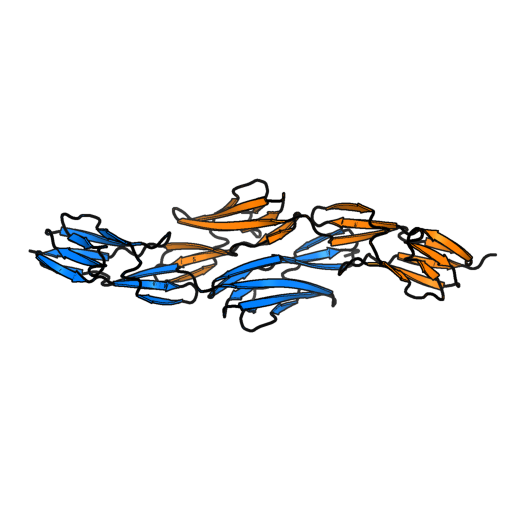.00 11.91 73 SER A N 1
ATOM 529 C CA . SER A 1 73 ? -19.523 -12.360 -6.195 1.00 12.16 73 SER A CA 1
ATOM 530 C C . SER A 1 73 ? -18.004 -12.507 -6.063 1.00 10.97 73 SER A C 1
ATOM 531 O O . SER A 1 73 ? -17.374 -13.294 -6.773 1.00 11.14 73 SER A O 1
ATOM 534 N N . ILE A 1 74 ? -17.426 -11.738 -5.138 1.00 10.20 74 ILE A N 1
ATOM 535 C CA . ILE A 1 74 ? -15.990 -11.724 -4.888 1.00 10.41 74 ILE A CA 1
ATOM 536 C C . ILE A 1 74 ? -15.745 -12.193 -3.481 1.00 10.35 74 ILE A C 1
ATOM 537 O O . ILE A 1 74 ? -16.463 -11.787 -2.556 1.00 11.49 74 ILE A O 1
ATOM 542 N N . THR A 1 75 ? -14.698 -13.002 -3.291 1.00 9.90 75 THR A N 1
ATOM 543 C CA . THR A 1 75 ? -14.343 -13.547 -1.997 1.00 9.34 75 THR A CA 1
ATOM 544 C C . THR A 1 75 ? -12.867 -13.320 -1.690 1.00 8.85 75 THR A C 1
ATOM 545 O O . THR A 1 75 ? -12.015 -13.497 -2.566 1.00 9.28 75 THR A O 1
ATOM 549 N N . ALA A 1 76 ? -12.581 -12.895 -0.455 1.00 8.27 76 ALA A N 1
ATOM 550 C CA . ALA A 1 76 ? -11.230 -12.850 0.118 1.00 8.31 76 ALA A CA 1
ATOM 551 C C . ALA A 1 76 ? -11.152 -13.871 1.241 1.00 8.67 76 ALA A C 1
ATOM 552 O O . ALA A 1 76 ? -12.064 -13.958 2.094 1.00 9.41 76 ALA A O 1
ATOM 554 N N . THR A 1 77 ? -10.066 -14.645 1.250 1.00 8.91 77 THR A N 1
ATOM 555 C CA . THR A 1 77 ? -9.951 -15.796 2.137 1.00 9.34 77 THR A CA 1
ATOM 556 C C . THR A 1 77 ? -8.600 -15.802 2.790 1.00 9.39 77 THR A C 1
ATOM 557 O O . THR A 1 77 ? -7.596 -15.544 2.124 1.00 8.95 77 THR A O 1
ATOM 561 N N . LEU A 1 78 ? -8.586 -16.092 4.094 1.00 10.53 78 LEU A N 1
ATOM 562 C CA . LEU A 1 78 ? -7.350 -16.271 4.867 1.00 11.92 78 LEU A CA 1
ATOM 563 C C . LEU A 1 78 ? -7.727 -17.000 6.122 1.00 12.03 78 LEU A C 1
ATOM 564 O O . LEU A 1 78 ? -8.745 -16.696 6.739 1.00 13.66 78 LEU A O 1
ATOM 569 N N . GLU A 1 79 ? -6.890 -17.950 6.533 1.00 12.19 79 GLU A N 1
ATOM 570 C CA . GLU A 1 79 ? -7.158 -18.760 7.726 1.00 13.00 79 GLU A CA 1
ATOM 571 C C . GLU A 1 79 ? -8.554 -19.410 7.691 1.00 13.73 79 GLU A C 1
ATOM 572 O O . GLU A 1 79 ? -9.188 -19.569 8.721 1.00 15.10 79 GLU A O 1
ATOM 578 N N . LYS A 1 80 ? -9.021 -19.788 6.491 1.00 15.81 80 LYS A N 1
ATOM 579 C CA . LYS A 1 80 ? -10.328 -20.443 6.269 1.00 14.82 80 LYS A CA 1
ATOM 580 C C . LYS A 1 80 ? -11.570 -19.570 6.478 1.00 15.01 80 LYS A C 1
ATOM 581 O O . LYS A 1 80 ? -12.704 -20.022 6.272 1.00 15.13 80 LYS A O 1
ATOM 587 N N . LEU A 1 81 ? -11.331 -18.320 6.889 1.00 14.28 81 LEU A N 1
ATOM 588 C CA . LEU A 1 81 ? -12.333 -17.294 7.000 1.00 15.13 81 LEU A CA 1
ATOM 589 C C . LEU A 1 81 ? -12.441 -16.570 5.672 1.00 13.50 81 LEU A C 1
ATOM 590 O O . LEU A 1 81 ? -11.429 -16.351 4.981 1.00 12.48 81 LEU A O 1
ATOM 595 N N . SER A 1 82 ? -13.675 -16.210 5.313 1.00 13.55 82 SER A N 1
ATOM 596 C CA . SER A 1 82 ? -13.893 -15.485 4.092 1.00 15.04 82 SER A CA 1
ATOM 597 C C . SER A 1 82 ? -14.754 -14.261 4.282 1.00 16.02 82 SER A C 1
ATOM 598 O O . SER A 1 82 ? -15.691 -14.251 5.089 1.00 16.64 82 SER A O 1
ATOM 601 N N . GLY A 1 83 ? -14.413 -13.234 3.492 1.00 14.79 83 GLY A N 1
ATOM 602 C CA . GLY A 1 83 ? -15.210 -12.049 3.314 1.00 15.07 83 GLY A CA 1
ATOM 603 C C . GLY A 1 83 ? -15.636 -11.966 1.862 1.00 13.65 83 GLY A C 1
ATOM 604 O O . GLY A 1 83 ? -14.921 -12.375 0.941 1.00 12.57 83 GLY A O 1
ATOM 605 N N . LYS A 1 84 ? -16.846 -11.460 1.669 1.00 12.56 84 LYS A N 1
ATOM 606 C CA . LYS A 1 84 ? -17.493 -11.483 0.386 1.00 14.24 84 LYS A CA 1
ATOM 607 C C . LYS A 1 84 ? -18.080 -10.136 0.062 1.00 13.31 84 LYS A C 1
ATOM 608 O O . LYS A 1 84 ? -18.417 -9.325 0.955 1.00 15.08 84 LYS A O 1
ATOM 614 N N . THR A 1 85 ? -18.238 -9.896 -1.228 1.00 12.26 85 THR A N 1
ATOM 615 C CA . THR A 1 85 ? -18.951 -8.727 -1.687 1.00 13.35 85 THR A CA 1
ATOM 616 C C . THR A 1 85 ? -19.484 -8.977 -3.079 1.00 13.20 85 THR A C 1
ATOM 617 O O . THR A 1 85 ? -19.158 -9.969 -3.705 1.00 14.77 85 THR A O 1
ATOM 621 N N . ASP A 1 86 ? -20.294 -8.031 -3.558 1.00 13.88 86 ASP A N 1
ATOM 622 C CA . ASP A 1 86 ? -20.961 -8.096 -4.834 1.00 12.58 86 ASP A CA 1
ATOM 623 C C . ASP A 1 86 ? -20.522 -6.933 -5.684 1.00 13.41 86 ASP A C 1
ATOM 624 O O . ASP A 1 86 ? -20.354 -5.811 -5.174 1.00 12.99 86 ASP A O 1
ATOM 629 N N . ILE A 1 87 ? -20.332 -7.198 -6.974 1.00 11.09 87 ILE A N 1
ATOM 630 C CA . ILE A 1 87 ? -20.132 -6.133 -7.942 1.00 11.69 87 ILE A CA 1
ATOM 631 C C . ILE A 1 87 ? -21.025 -6.344 -9.158 1.00 11.56 87 ILE A C 1
ATOM 632 O O . ILE A 1 87 ? -21.405 -7.473 -9.486 1.00 11.09 87 ILE A O 1
ATOM 637 N N . THR A 1 88 ? -21.365 -5.237 -9.836 1.00 12.09 88 THR A N 1
ATOM 638 C CA . THR A 1 88 ? -22.158 -5.274 -11.043 1.00 12.92 88 THR A CA 1
ATOM 639 C C . THR A 1 88 ? -21.295 -4.686 -12.158 1.00 13.42 88 THR A C 1
ATOM 640 O O . THR A 1 88 ? -20.723 -3.588 -12.010 1.00 12.37 88 THR A O 1
ATOM 644 N N . VAL A 1 89 ? -21.159 -5.443 -13.253 1.00 12.19 89 VAL A N 1
ATOM 645 C CA . VAL A 1 89 ? -20.529 -4.942 -14.460 1.00 11.86 89 VAL A CA 1
ATOM 646 C C . VAL A 1 89 ? -21.628 -4.411 -15.395 1.00 11.75 89 VAL A C 1
ATOM 647 O O . VAL A 1 89 ? -22.564 -5.126 -15.752 1.00 12.41 89 VAL A O 1
ATOM 651 N N . THR A 1 90 ? -21.514 -3.127 -15.736 1.00 11.52 90 THR A N 1
ATOM 652 C CA . THR A 1 90 ? -22.460 -2.465 -16.567 1.00 13.54 90 THR A CA 1
ATOM 653 C C . THR A 1 90 ? -21.861 -2.330 -17.968 1.00 13.32 90 THR A C 1
ATOM 654 O O . THR A 1 90 ? -20.666 -2.580 -18.192 1.00 11.88 90 THR A O 1
ATOM 658 N N . PRO A 1 91 ? -22.681 -1.936 -18.968 1.00 15.16 91 PRO A N 1
ATOM 659 C CA . PRO A 1 91 ? -22.196 -1.769 -20.338 1.00 15.80 91 PRO A CA 1
ATOM 660 C C . PRO A 1 91 ? -20.995 -0.820 -20.442 1.00 14.14 91 PRO A C 1
ATOM 661 O O . PRO A 1 91 ? -20.837 0.059 -19.618 1.00 14.82 91 PRO A O 1
ATOM 665 N N . ALA A 1 92 ? -20.160 -1.068 -21.449 1.00 16.03 92 ALA A N 1
ATOM 666 C CA . ALA A 1 92 ? -18.996 -0.278 -21.727 1.00 14.94 92 ALA A CA 1
ATOM 667 C C . ALA A 1 92 ? -19.420 1.176 -21.908 1.00 14.01 92 ALA A C 1
ATOM 668 O O . ALA A 1 92 ? -20.480 1.456 -22.451 1.00 13.43 92 ALA A O 1
ATOM 670 N N . ILE A 1 93 ? -18.575 2.086 -21.426 1.00 14.56 93 ILE A N 1
ATOM 671 C CA . ILE A 1 93 ? -18.835 3.514 -21.510 1.00 13.99 93 ILE A CA 1
ATOM 672 C C . ILE A 1 93 ? -17.967 4.195 -22.574 1.00 13.29 93 ILE A C 1
ATOM 673 O O . ILE A 1 93 ? -16.890 3.730 -22.907 1.00 11.42 93 ILE A O 1
ATOM 678 N N . LEU A 1 94 ? -18.463 5.318 -23.101 1.00 14.61 94 LEU A N 1
ATOM 679 C CA . LEU A 1 94 ? -17.682 6.112 -24.033 1.00 13.08 94 LEU A CA 1
ATOM 680 C C . LEU A 1 94 ? -16.457 6.701 -23.340 1.00 12.59 94 LEU A C 1
ATOM 681 O O . LEU A 1 94 ? -16.583 7.454 -22.395 1.00 14.26 94 LEU A O 1
ATOM 686 N N . THR A 1 95 ? -15.267 6.379 -23.843 1.00 12.11 95 THR A N 1
ATOM 687 C CA . THR A 1 95 ? -14.029 6.910 -23.299 1.00 14.15 95 THR A CA 1
ATOM 688 C C . THR A 1 95 ? -13.274 7.864 -24.229 1.00 14.40 95 THR A C 1
ATOM 689 O O . THR A 1 95 ? -12.643 8.826 -23.760 1.00 12.53 95 THR A O 1
ATOM 693 N N . SER A 1 96 ? -13.341 7.609 -25.543 1.00 13.94 96 SER A N 1
ATOM 694 C CA . SER A 1 96 ? -12.824 8.542 -26.534 1.00 13.91 96 SER A CA 1
ATOM 695 C C . SER A 1 96 ? -13.665 8.606 -27.825 1.00 14.03 96 SER A C 1
ATOM 696 O O . SER A 1 96 ? -14.539 7.786 -28.042 1.00 14.53 96 SER A O 1
ATOM 699 N N . ILE A 1 97 ? -13.411 9.634 -28.643 1.00 14.86 97 ILE A N 1
ATOM 700 C CA . ILE A 1 97 ? -14.043 9.829 -29.939 1.00 15.63 97 ILE A CA 1
ATOM 701 C C . ILE A 1 97 ? -12.947 10.126 -30.952 1.00 17.60 97 ILE A C 1
ATOM 702 O O . ILE A 1 97 ? -12.130 11.038 -30.745 1.00 18.03 97 ILE A O 1
ATOM 707 N N . GLN A 1 98 ? -12.938 9.357 -32.050 1.00 16.71 98 GLN A N 1
ATOM 708 C CA . GLN A 1 98 ? -12.004 9.578 -33.165 1.00 16.59 98 GLN A CA 1
ATOM 709 C C . GLN A 1 98 ? -12.816 10.133 -34.315 1.00 15.76 98 GLN A C 1
ATOM 710 O O . GLN A 1 98 ? -13.763 9.483 -34.791 1.00 13.82 98 GLN A O 1
ATOM 716 N N . ILE A 1 99 ? -12.477 11.351 -34.753 1.00 16.03 99 ILE A N 1
ATOM 717 C CA . ILE A 1 99 ? -13.146 11.913 -35.927 1.00 16.76 99 ILE A CA 1
ATOM 718 C C . ILE A 1 99 ? -12.337 11.687 -37.200 1.00 17.41 99 ILE A C 1
ATOM 719 O O . ILE A 1 99 ? -11.101 11.653 -37.175 1.00 16.56 99 ILE A O 1
ATOM 724 N N . SER A 1 100 ? -13.066 11.513 -38.302 1.00 18.87 100 SER A N 1
ATOM 725 C CA . SER A 1 100 ? -12.483 11.285 -39.612 1.00 22.28 100 SER A CA 1
ATOM 726 C C . SER A 1 100 ? -13.178 12.198 -40.616 1.00 21.34 100 SER A C 1
ATOM 727 O O . SER A 1 100 ? -14.391 12.390 -40.532 1.00 16.91 100 SER A O 1
ATOM 730 N N . PRO A 1 101 ? -12.443 12.795 -41.588 1.00 25.11 101 PRO A N 1
ATOM 731 C CA . PRO A 1 101 ? -10.990 12.620 -41.721 1.00 26.70 101 PRO A CA 1
ATOM 732 C C . PRO A 1 101 ? -10.124 13.393 -40.707 1.00 28.49 101 PRO A C 1
ATOM 733 O O . PRO A 1 101 ? -10.552 14.458 -40.232 1.00 25.13 101 PRO A O 1
ATOM 737 N N . VAL A 1 102 ? -8.936 12.846 -40.415 1.00 27.38 102 VAL A N 1
ATOM 738 C CA . VAL A 1 102 ? -7.992 13.398 -39.427 1.00 28.41 102 VAL A CA 1
ATOM 739 C C . VAL A 1 102 ? -7.468 14.756 -39.829 1.00 28.21 102 VAL A C 1
ATOM 740 O O . VAL A 1 102 ? -7.162 15.596 -38.984 1.00 29.15 102 VAL A O 1
ATOM 744 N N . LYS A 1 103 ? -7.317 14.946 -41.138 1.00 27.05 103 LYS A N 1
ATOM 745 C CA . LYS A 1 103 ? -7.088 16.250 -41.711 1.00 27.20 103 LYS A CA 1
ATOM 746 C C . LYS A 1 103 ? -7.641 16.175 -43.115 1.00 27.61 103 LYS A C 1
ATOM 747 O O . LYS A 1 103 ? -7.766 15.086 -43.673 1.00 28.96 103 LYS A O 1
ATOM 753 N N . HIS A 1 104 ? -7.979 17.333 -43.682 1.00 24.60 104 HIS A N 1
ATOM 754 C CA . HIS A 1 104 ? -8.621 17.357 -44.972 1.00 24.31 104 HIS A CA 1
ATOM 755 C C . HIS A 1 104 ? -8.407 18.699 -45.658 1.00 24.58 104 HIS A C 1
ATOM 756 O O . HIS A 1 104 ? -8.285 19.727 -44.985 1.00 23.49 104 HIS A O 1
ATOM 763 N N . CYS A 1 105 ? -8.359 18.664 -46.991 1.00 24.98 105 CYS A N 1
ATOM 764 C CA . CYS A 1 105 ? -8.317 19.855 -47.820 1.00 27.64 105 CYS A CA 1
ATOM 765 C C . CYS A 1 105 ? -9.584 19.877 -48.662 1.00 27.63 105 CYS A C 1
ATOM 766 O O . CYS A 1 105 ? -9.832 18.971 -49.444 1.00 30.78 105 CYS A O 1
ATOM 769 N N . LEU A 1 106 ? -10.387 20.924 -48.484 1.00 25.89 106 LEU A N 1
ATOM 770 C CA . LEU A 1 106 ? -11.690 21.028 -49.105 1.00 24.89 106 LEU A CA 1
ATOM 771 C C . LEU A 1 106 ? -11.704 22.293 -49.963 1.00 25.17 106 LEU A C 1
ATOM 772 O O . LEU A 1 106 ? -11.281 23.348 -49.504 1.00 24.64 106 LEU A O 1
ATOM 777 N N . VAL A 1 107 ? -12.183 22.178 -51.205 1.00 24.04 107 VAL A N 1
ATOM 778 C CA . VAL A 1 107 ? -12.397 23.350 -52.060 1.00 24.99 107 VAL A CA 1
ATOM 779 C C . VAL A 1 107 ? -13.621 24.128 -51.573 1.00 23.90 107 VAL A C 1
ATOM 780 O O . VAL A 1 107 ? -14.688 23.547 -51.283 1.00 22.82 107 VAL A O 1
ATOM 784 N N . LYS A 1 108 ? -13.474 25.454 -51.496 1.00 22.72 108 LYS A N 1
ATOM 785 C CA . LYS A 1 108 ? -14.557 26.307 -51.077 1.00 22.67 108 LYS A CA 1
ATOM 786 C C . LYS A 1 108 ? -15.790 26.023 -51.931 1.00 22.58 108 LYS A C 1
ATOM 787 O O . LYS A 1 108 ? -15.674 25.820 -53.133 1.00 22.83 108 LYS A O 1
ATOM 793 N N . GLY A 1 109 ? -16.968 26.007 -51.297 1.00 22.36 109 GLY A N 1
ATOM 794 C CA . GLY A 1 109 ? -18.227 25.747 -51.980 1.00 22.53 109 GLY A CA 1
ATOM 795 C C . GLY A 1 109 ? -18.603 24.269 -52.072 1.00 22.69 109 GLY A C 1
ATOM 796 O O . GLY A 1 109 ? -19.668 23.930 -52.592 1.00 21.97 109 GLY A O 1
ATOM 797 N N . LEU A 1 110 ? -17.734 23.389 -51.560 1.00 22.05 110 LEU A N 1
ATOM 798 C CA . LEU A 1 110 ? -18.035 21.974 -51.494 1.00 22.68 110 LEU A CA 1
ATOM 799 C C . LEU A 1 110 ? -18.258 21.548 -50.053 1.00 22.55 110 LEU A C 1
ATOM 800 O O . LEU A 1 110 ? -17.958 22.284 -49.104 1.00 20.60 110 LEU A O 1
ATOM 805 N N . THR A 1 111 ? -18.802 20.339 -49.911 1.00 23.21 111 THR A N 1
ATOM 806 C CA . THR A 1 111 ? -19.244 19.803 -48.651 1.00 22.96 111 THR A CA 1
ATOM 807 C C . THR A 1 111 ? -18.582 18.453 -48.479 1.00 22.93 111 THR A C 1
ATOM 808 O O . THR A 1 111 ? -18.464 17.688 -49.440 1.00 23.88 111 THR A O 1
ATOM 812 N N . GLU A 1 112 ? -18.110 18.199 -47.256 1.00 20.88 112 GLU A N 1
ATOM 813 C CA . GLU A 1 112 ? -17.431 16.968 -46.877 1.00 21.90 112 GLU A CA 1
ATOM 814 C C . GLU A 1 112 ? -18.097 16.423 -45.635 1.00 20.88 112 GLU A C 1
ATOM 815 O O . GLU A 1 112 ? -18.402 17.178 -44.710 1.00 18.62 112 GLU A O 1
ATOM 821 N N . LYS A 1 113 ? -18.317 15.102 -45.604 1.00 21.70 113 LYS A N 1
ATOM 822 C CA . LYS A 1 113 ? -18.993 14.458 -44.474 1.00 22.25 113 LYS A CA 1
ATOM 823 C C . LYS A 1 113 ? -17.972 13.935 -43.481 1.00 19.75 113 LYS A C 1
ATOM 824 O O . LYS A 1 113 ? -17.211 13.035 -43.818 1.00 19.14 113 LYS A O 1
ATOM 830 N N . PHE A 1 114 ? -17.966 14.499 -42.265 1.00 17.52 114 PHE A N 1
ATOM 831 C CA . PHE A 1 114 ? -17.108 14.036 -41.197 1.00 16.91 114 PHE A CA 1
ATOM 832 C C . PHE A 1 114 ? -17.847 12.945 -40.467 1.00 16.89 114 PHE A C 1
ATOM 833 O O . PHE A 1 114 ? -19.103 12.957 -40.374 1.00 16.86 114 PHE A O 1
ATOM 841 N N . SER A 1 115 ? -17.092 11.987 -39.943 1.00 16.41 115 SER A N 1
ATOM 842 C CA . SER A 1 115 ? -17.700 10.936 -39.144 1.00 16.90 115 SER A CA 1
ATOM 843 C C . SER A 1 115 ? -17.014 10.844 -37.797 1.00 15.48 115 SER A C 1
ATOM 844 O O . SER A 1 115 ? -15.823 11.157 -37.666 1.00 15.66 115 SER A O 1
ATOM 847 N N . ALA A 1 116 ? -17.793 10.436 -36.789 1.00 14.72 116 ALA A N 1
ATOM 848 C CA . ALA A 1 116 ? -17.284 10.278 -35.433 1.00 14.16 116 ALA A CA 1
ATOM 849 C C . ALA A 1 116 ? -17.464 8.836 -34.997 1.00 13.57 116 ALA A C 1
ATOM 850 O O . ALA A 1 116 ? -18.563 8.265 -35.116 1.00 14.20 116 ALA A O 1
ATOM 852 N N . THR A 1 117 ? -16.349 8.256 -34.553 1.00 14.44 117 THR A N 1
ATOM 853 C CA . THR A 1 117 ? -16.305 6.897 -34.024 1.00 14.25 117 THR A CA 1
ATOM 854 C C . THR A 1 117 ? -16.056 7.031 -32.531 1.00 15.26 117 THR A C 1
ATOM 855 O O . THR A 1 117 ? -15.043 7.593 -32.107 1.00 13.99 117 THR A O 1
ATOM 859 N N . GLY A 1 118 ? -16.997 6.501 -31.741 1.00 15.72 118 GLY A N 1
ATOM 860 C CA . GLY A 1 118 ? -16.853 6.387 -30.325 1.00 13.33 118 GLY A CA 1
ATOM 861 C C . GLY A 1 118 ? -16.019 5.157 -30.033 1.00 14.29 118 GLY A C 1
ATOM 862 O O . GLY A 1 118 ? -16.214 4.069 -30.640 1.00 13.83 118 GLY A O 1
ATOM 863 N N . ILE A 1 119 ? -15.065 5.323 -29.115 1.00 13.51 119 ILE A N 1
ATOM 864 C CA . ILE A 1 119 ? -14.291 4.218 -28.584 1.00 14.31 119 ILE A CA 1
ATOM 865 C C . ILE A 1 119 ? -14.703 4.078 -27.126 1.00 15.20 119 ILE A C 1
ATOM 866 O O . ILE A 1 119 ? -14.777 5.074 -26.391 1.00 12.91 119 ILE A O 1
ATOM 871 N N . TYR A 1 120 ? -15.005 2.837 -26.722 1.00 13.33 120 TYR A N 1
ATOM 872 C CA . TYR A 1 120 ? -15.637 2.502 -25.424 1.00 13.45 120 TYR A CA 1
ATOM 873 C C . TYR A 1 120 ? -14.590 1.882 -24.501 1.00 13.85 120 TYR A C 1
ATOM 874 O O . TYR A 1 120 ? -13.454 1.640 -24.939 1.00 15.02 120 TYR A O 1
ATOM 883 N N . SER A 1 121 ? -14.959 1.704 -23.235 1.00 13.71 121 SER A N 1
ATOM 884 C CA . SER A 1 121 ? -14.056 1.293 -22.188 1.00 14.27 121 SER A CA 1
ATOM 885 C C . SER A 1 121 ? -13.508 -0.118 -22.409 1.00 13.75 121 SER A C 1
ATOM 886 O O . SER A 1 121 ? -12.503 -0.481 -21.812 1.00 15.27 121 SER A O 1
ATOM 889 N N . ASP A 1 122 ? -14.177 -0.900 -23.254 1.00 12.97 122 ASP A N 1
ATOM 890 C CA . ASP A 1 122 ? -13.647 -2.223 -23.667 1.00 16.25 122 ASP A CA 1
ATOM 891 C C . ASP A 1 122 ? -13.002 -2.187 -25.050 1.00 17.68 122 ASP A C 1
ATOM 892 O O . ASP A 1 122 ? -12.672 -3.209 -25.626 1.00 17.31 122 ASP A O 1
ATOM 897 N N . ASN A 1 123 ? -12.803 -0.972 -25.568 1.00 18.14 123 ASN A N 1
ATOM 898 C CA . ASN A 1 123 ? -12.210 -0.726 -26.866 1.00 18.14 123 ASN A CA 1
ATOM 899 C C . ASN A 1 123 ? -13.049 -1.217 -28.041 1.00 17.58 123 ASN A C 1
ATOM 900 O O . ASN A 1 123 ? -12.557 -1.271 -29.171 1.00 17.76 123 ASN A O 1
ATOM 905 N N . SER A 1 124 ? -14.333 -1.511 -27.782 1.00 14.50 124 SER A N 1
ATOM 906 C CA . SER A 1 124 ? -15.304 -1.666 -28.830 1.00 14.49 124 SER A CA 1
ATOM 907 C C . SER A 1 124 ? -15.502 -0.253 -29.392 1.00 14.30 124 SER A C 1
ATOM 908 O O . SER A 1 124 ? -15.141 0.767 -28.729 1.00 12.41 124 SER A O 1
ATOM 911 N N . SER A 1 125 ? -16.116 -0.189 -30.574 1.00 15.60 125 SER A N 1
ATOM 912 C CA . SER A 1 125 ? -16.368 1.088 -31.205 1.00 16.30 125 SER A CA 1
ATOM 913 C C . SER A 1 125 ? -17.666 1.117 -31.973 1.00 16.51 125 SER A C 1
ATOM 914 O O . SER A 1 125 ? -18.237 0.080 -32.282 1.00 18.73 125 SER A O 1
ATOM 917 N N . LYS A 1 126 ? -18.117 2.339 -32.270 1.00 16.23 126 LYS A N 1
ATOM 918 C CA . LYS A 1 126 ? -19.442 2.606 -32.811 1.00 17.44 126 LYS A CA 1
ATOM 919 C C . LYS A 1 126 ? -19.415 3.903 -33.568 1.00 16.00 126 LYS A C 1
ATOM 920 O O . LYS A 1 126 ? -18.783 4.827 -33.108 1.00 14.21 126 LYS A O 1
ATOM 926 N N . ASP A 1 127 ? -20.160 3.988 -34.673 1.00 17.89 127 ASP A N 1
ATOM 927 C CA . ASP A 1 127 ? -20.382 5.250 -35.350 1.00 17.07 127 ASP A CA 1
ATOM 928 C C . ASP A 1 127 ? -21.374 6.034 -34.505 1.00 17.92 127 ASP A C 1
ATOM 929 O O . ASP A 1 127 ? -22.468 5.572 -34.236 1.00 20.09 127 ASP A O 1
ATOM 934 N N . ILE A 1 128 ? -20.952 7.217 -34.058 1.00 16.39 128 ILE A N 1
ATOM 935 C CA . ILE A 1 128 ? -21.791 8.113 -33.276 1.00 15.42 128 ILE A CA 1
ATOM 936 C C . ILE A 1 128 ? -21.883 9.483 -33.948 1.00 15.43 128 ILE A C 1
ATOM 937 O O . ILE A 1 128 ? -22.124 10.493 -33.300 1.00 15.90 128 ILE A O 1
ATOM 942 N N . THR A 1 129 ? -21.699 9.497 -35.271 1.00 16.34 129 THR A N 1
ATOM 943 C CA . THR A 1 129 ? -21.753 10.719 -36.089 1.00 16.64 129 THR A CA 1
ATOM 944 C C . THR A 1 129 ? -23.011 11.569 -35.827 1.00 17.82 129 THR A C 1
ATOM 945 O O . THR A 1 129 ? -22.920 12.782 -35.723 1.00 16.20 129 THR A O 1
ATOM 949 N N . SER A 1 130 ? -24.172 10.915 -35.687 1.00 21.27 130 SER A N 1
ATOM 950 C CA . SER A 1 130 ? -25.447 11.608 -35.446 1.00 22.91 130 SER A CA 1
ATOM 951 C C . SER A 1 130 ? -25.714 11.938 -33.950 1.00 22.72 130 SER A C 1
ATOM 952 O O . SER A 1 130 ? -26.526 12.802 -33.626 1.00 22.95 130 SER A O 1
ATOM 955 N N . ALA A 1 131 ? -24.997 11.253 -33.053 1.00 19.68 131 ALA A N 1
ATOM 956 C CA . ALA A 1 131 ? -25.165 11.397 -31.618 1.00 19.23 131 ALA A CA 1
ATOM 957 C C . ALA A 1 131 ? -24.328 12.536 -31.032 1.00 19.04 131 ALA A C 1
ATOM 958 O O . ALA A 1 131 ? -24.758 13.243 -30.109 1.00 19.32 131 ALA A O 1
ATOM 960 N N . VAL A 1 132 ? -23.122 12.719 -31.578 1.00 16.89 132 VAL A N 1
ATOM 961 C CA . VAL A 1 132 ? -22.223 13.772 -31.127 1.00 15.54 132 VAL A CA 1
ATOM 962 C C . VAL A 1 132 ? -22.779 15.127 -31.529 1.00 15.38 132 VAL A C 1
ATOM 963 O O . VAL A 1 132 ? -23.674 15.222 -32.374 1.00 15.78 132 VAL A O 1
ATOM 967 N N . THR A 1 133 ? -22.241 16.180 -30.920 1.00 14.44 133 THR A N 1
ATOM 968 C CA . THR A 1 133 ? -22.433 17.533 -31.417 1.00 14.79 133 THR A CA 1
ATOM 969 C C . THR A 1 133 ? -21.157 17.903 -32.143 1.00 14.44 133 THR A C 1
ATOM 970 O O . THR A 1 133 ? -20.071 17.762 -31.582 1.00 14.08 133 THR A O 1
ATOM 974 N N . TRP A 1 134 ? -21.286 18.363 -33.392 1.00 14.22 134 TRP A N 1
ATOM 975 C CA . TRP A 1 134 ? -20.162 18.848 -34.204 1.00 14.35 134 TRP A CA 1
ATOM 976 C C . TRP A 1 134 ? -19.960 20.343 -34.022 1.00 16.10 134 TRP A C 1
ATOM 977 O O . TRP A 1 134 ? -20.931 21.077 -33.935 1.00 15.87 134 TRP A O 1
ATOM 988 N N . HIS A 1 135 ? -18.687 20.760 -33.964 1.00 18.15 135 HIS A N 1
ATOM 989 C CA . HIS A 1 135 ? -18.286 22.152 -33.748 1.00 19.59 135 HIS A CA 1
ATOM 990 C C . HIS A 1 135 ? -17.251 22.590 -34.789 1.00 18.58 135 HIS A C 1
ATOM 991 O O . HIS A 1 135 ? -16.388 21.806 -35.173 1.00 18.53 135 HIS A O 1
ATOM 998 N N . SER A 1 136 ? -17.341 23.847 -35.230 1.00 18.71 136 SER A N 1
ATOM 999 C CA . SER A 1 136 ? -16.310 24.495 -36.043 1.00 19.05 136 SER A CA 1
ATOM 1000 C C . SER A 1 136 ? -15.770 25.696 -35.290 1.00 20.19 136 SER A C 1
ATOM 1001 O O . SER A 1 136 ? -16.533 26.479 -34.741 1.00 19.39 136 SER A O 1
ATOM 1004 N N . SER A 1 137 ? -14.445 25.849 -35.284 1.00 21.27 137 SER A N 1
ATOM 1005 C CA . SER A 1 137 ? -13.830 26.985 -34.621 1.00 22.69 137 SER A CA 1
ATOM 1006 C C . SER A 1 137 ? -14.007 28.276 -35.395 1.00 23.67 137 SER A C 1
ATOM 1007 O O . SER A 1 137 ? -13.712 29.343 -34.869 1.00 25.15 137 SER A O 1
ATOM 1010 N N . ASN A 1 138 ? -14.502 28.192 -36.635 1.00 22.97 138 ASN A N 1
ATOM 1011 C CA . ASN A 1 138 ? -14.655 29.376 -37.490 1.00 23.83 138 ASN A CA 1
ATOM 1012 C C . ASN A 1 138 ? -15.588 29.133 -38.671 1.00 24.11 138 ASN A C 1
ATOM 1013 O O . ASN A 1 138 ? -15.168 28.598 -39.714 1.00 22.60 138 ASN A O 1
ATOM 1018 N N . ASN A 1 139 ? -16.849 29.550 -38.513 1.00 25.01 139 ASN A N 1
ATOM 1019 C CA . ASN A 1 139 ? -17.863 29.401 -39.561 1.00 25.44 139 ASN A CA 1
ATOM 1020 C C . ASN A 1 139 ? -17.582 30.179 -40.841 1.00 24.71 139 ASN A C 1
ATOM 1021 O O . ASN A 1 139 ? -18.185 29.883 -41.861 1.00 24.11 139 ASN A O 1
ATOM 1026 N N . SER A 1 140 ? -16.671 31.156 -40.778 1.00 24.85 140 SER A N 1
ATOM 1027 C CA . SER A 1 140 ? -16.222 31.908 -41.958 1.00 26.06 140 SER A CA 1
ATOM 1028 C C . SER A 1 140 ? -15.255 31.115 -42.830 1.00 26.01 140 SER A C 1
ATOM 1029 O O . SER A 1 140 ? -14.957 31.520 -43.948 1.00 24.34 140 SER A O 1
ATOM 1032 N N . VAL A 1 141 ? -14.749 29.997 -42.299 1.00 25.09 141 VAL A N 1
ATOM 1033 C CA . VAL A 1 141 ? -13.899 29.092 -43.051 1.00 24.67 141 VAL A CA 1
ATOM 1034 C C . VAL A 1 141 ? -14.678 27.825 -43.404 1.00 24.87 141 VAL A C 1
ATOM 1035 O O . VAL A 1 141 ? -14.635 27.379 -44.560 1.00 22.66 141 VAL A O 1
ATOM 1039 N N . ALA A 1 142 ? -15.393 27.262 -42.418 1.00 22.72 142 ALA A N 1
ATOM 1040 C CA . ALA A 1 142 ? -16.324 26.161 -42.650 1.00 21.54 142 ALA A CA 1
ATOM 1041 C C . ALA A 1 142 ? -17.410 26.085 -41.599 1.00 21.22 142 ALA A C 1
ATOM 1042 O O . ALA A 1 142 ? -17.172 26.330 -40.420 1.00 20.84 142 ALA A O 1
ATOM 1044 N N . THR A 1 143 ? -18.622 25.735 -42.038 1.00 20.96 143 THR A N 1
ATOM 1045 C CA . THR A 1 143 ? -19.720 25.434 -41.128 1.00 20.01 143 THR A CA 1
ATOM 1046 C C . THR A 1 143 ? -19.766 23.922 -41.017 1.00 18.56 143 THR A C 1
ATOM 1047 O O . THR A 1 143 ? -19.224 23.232 -41.863 1.00 18.75 143 THR A O 1
ATOM 1051 N N . ILE A 1 144 ? -20.396 23.416 -39.957 1.00 18.35 144 ILE A N 1
ATOM 1052 C CA . ILE A 1 144 ? -20.641 21.997 -39.812 1.00 17.94 144 ILE A CA 1
ATOM 1053 C C . ILE A 1 144 ? -21.987 21.790 -39.162 1.00 18.72 144 ILE A C 1
ATOM 1054 O O . ILE A 1 144 ? -22.316 22.459 -38.183 1.00 20.07 144 ILE A O 1
ATOM 1059 N N . SER A 1 145 ? -22.792 20.888 -39.731 1.00 18.19 145 SER A N 1
ATOM 1060 C CA . SER A 1 145 ? -24.182 20.797 -39.343 1.00 18.92 145 SER A CA 1
ATOM 1061 C C . SER A 1 145 ? -24.410 19.795 -38.217 1.00 19.39 145 SER A C 1
ATOM 1062 O O . SER A 1 145 ? -23.732 18.778 -38.138 1.00 17.68 145 SER A O 1
ATOM 1065 N N . ASN A 1 146 ? -25.394 20.098 -37.366 1.00 20.05 146 ASN A N 1
ATOM 1066 C CA . ASN A 1 146 ? -25.939 19.154 -36.400 1.00 21.60 146 ASN A CA 1
ATOM 1067 C C . ASN A 1 146 ? -27.411 18.849 -36.717 1.00 23.45 146 ASN A C 1
ATOM 1068 O O . ASN A 1 146 ? -28.121 18.214 -35.927 1.00 21.82 146 ASN A O 1
ATOM 1073 N N . THR A 1 147 ? -27.860 19.286 -37.896 1.00 22.29 147 THR A N 1
ATOM 1074 C CA . THR A 1 147 ? -29.236 19.093 -38.330 1.00 24.72 147 THR A CA 1
ATOM 1075 C C . THR A 1 147 ? -29.483 17.644 -38.738 1.00 25.28 147 THR A C 1
ATOM 1076 O O . THR A 1 147 ? -28.637 17.013 -39.388 1.00 24.02 147 THR A O 1
ATOM 1080 N N . LYS A 1 148 ? -30.636 17.117 -38.319 1.00 28.08 148 LYS A N 1
ATOM 1081 C CA . LYS A 1 148 ? -31.021 15.734 -38.589 1.00 31.54 148 LYS A CA 1
ATOM 1082 C C . LYS A 1 148 ? -30.942 15.476 -40.074 1.00 29.65 148 LYS A C 1
ATOM 1083 O O . LYS A 1 148 ? -31.508 16.232 -40.856 1.00 27.07 148 LYS A O 1
ATOM 1089 N N . GLY A 1 149 ? -30.221 14.417 -40.453 1.00 27.54 149 GLY A N 1
ATOM 1090 C CA . GLY A 1 149 ? -29.991 14.073 -41.846 1.00 28.05 149 GLY A CA 1
ATOM 1091 C C . GLY A 1 149 ? -28.793 14.734 -42.508 1.00 25.74 149 GLY A C 1
ATOM 1092 O O . GLY A 1 149 ? -28.504 14.423 -43.657 1.00 26.70 149 GLY A O 1
ATOM 1093 N N . TYR A 1 150 ? -28.102 15.633 -41.789 1.00 23.64 150 TYR A N 1
ATOM 1094 C CA . TYR A 1 150 ? -26.912 16.380 -42.274 1.00 22.67 150 TYR A CA 1
ATOM 1095 C C . TYR A 1 150 ? -25.779 16.364 -41.243 1.00 21.75 150 TYR A C 1
ATOM 1096 O O . TYR A 1 150 ? -24.787 17.091 -41.440 1.00 19.16 150 TYR A O 1
ATOM 1105 N N . GLN A 1 151 ? -25.882 15.518 -40.218 1.00 21.58 151 GLN A N 1
ATOM 1106 C CA . GLN A 1 151 ? -24.946 15.553 -39.110 1.00 20.49 151 GLN A CA 1
ATOM 1107 C C . GLN A 1 151 ? -23.534 15.282 -39.612 1.00 18.01 151 GLN A C 1
ATOM 1108 O O . GLN A 1 151 ? -23.312 14.326 -40.353 1.00 17.40 151 GLN A O 1
ATOM 1114 N N . GLY A 1 152 ? -22.613 16.191 -39.278 1.00 16.71 152 GLY A N 1
ATOM 1115 C CA . GLY A 1 152 ? -21.198 16.075 -39.621 1.00 17.30 152 GLY A CA 1
ATOM 1116 C C . GLY A 1 152 ? -20.833 16.663 -40.963 1.00 16.79 152 GLY A C 1
ATOM 1117 O O . GLY A 1 152 ? -19.663 16.633 -41.371 1.00 18.34 152 GLY A O 1
ATOM 1118 N N . GLN A 1 153 ? -21.837 17.227 -41.638 1.00 17.14 153 GLN A N 1
ATOM 1119 C CA . GLN A 1 153 ? -21.666 17.820 -42.953 1.00 19.68 153 GLN A CA 1
ATOM 1120 C C . GLN A 1 153 ? -20.951 19.147 -42.803 1.00 17.45 153 GLN A C 1
ATOM 1121 O O . GLN A 1 153 ? -21.474 20.068 -42.180 1.00 16.23 153 GLN A O 1
ATOM 1127 N N . ALA A 1 154 ? -19.732 19.209 -43.349 1.00 17.11 154 ALA A N 1
ATOM 1128 C CA . ALA A 1 154 ? -18.887 20.391 -43.302 1.00 16.96 154 ALA A CA 1
ATOM 1129 C C . ALA A 1 154 ? -18.883 21.064 -44.674 1.00 18.49 154 ALA A C 1
ATOM 1130 O O . ALA A 1 154 ? -18.644 20.405 -45.686 1.00 20.13 154 ALA A O 1
ATOM 1132 N N . HIS A 1 155 ? -19.130 22.375 -44.707 1.00 18.31 155 HIS A N 1
ATOM 1133 C CA . HIS A 1 155 ? -19.197 23.128 -45.964 1.00 18.99 155 HIS A CA 1
ATOM 1134 C C . HIS A 1 155 ? -18.146 24.212 -45.966 1.00 18.94 155 HIS A C 1
ATOM 1135 O O . HIS A 1 155 ? -18.099 25.016 -45.047 1.00 19.99 155 HIS A O 1
ATOM 1142 N N . GLY A 1 156 ? -17.287 24.205 -46.989 1.00 19.49 156 GLY A N 1
ATOM 1143 C CA . GLY A 1 156 ? -16.239 25.203 -47.141 1.00 20.41 156 GLY A CA 1
ATOM 1144 C C . GLY A 1 156 ? -16.816 26.574 -47.450 1.00 21.43 156 GLY A C 1
ATOM 1145 O O . GLY A 1 156 ? -17.313 26.811 -48.548 1.00 20.80 156 GLY A O 1
ATOM 1146 N N . THR A 1 157 ? -16.759 27.483 -46.469 1.00 23.17 157 THR A N 1
ATOM 1147 C CA . THR A 1 157 ? -17.334 28.822 -46.624 1.00 22.76 157 THR A CA 1
ATOM 1148 C C . THR A 1 157 ? -16.326 29.917 -46.933 1.00 22.53 157 THR A C 1
ATOM 1149 O O . THR A 1 157 ? -16.719 31.000 -47.335 1.00 23.30 157 THR A O 1
ATOM 1153 N N . GLY A 1 158 ? -15.037 29.650 -46.706 1.00 23.04 158 GLY A N 1
ATOM 1154 C CA . GLY A 1 158 ? -13.980 30.592 -47.047 1.00 24.04 158 GLY A CA 1
ATOM 1155 C C . GLY A 1 158 ? -12.625 29.952 -46.831 1.00 25.48 158 GLY A C 1
ATOM 1156 O O . GLY A 1 158 ? -12.500 28.968 -46.091 1.00 22.83 158 GLY A O 1
ATOM 1157 N N . THR A 1 159 ? -11.597 30.523 -47.457 1.00 25.88 159 THR A N 1
ATOM 1158 C CA . THR A 1 159 ? -10.256 29.960 -47.404 1.00 29.14 159 THR A CA 1
ATOM 1159 C C . THR A 1 159 ? -9.656 30.188 -46.037 1.00 29.12 159 THR A C 1
ATOM 1160 O O . THR A 1 159 ? -9.921 31.195 -45.405 1.00 31.59 159 THR A O 1
ATOM 1164 N N . GLY A 1 160 ? -8.856 29.221 -45.582 1.00 28.45 160 GLY A N 1
ATOM 1165 C CA . GLY A 1 160 ? -8.153 29.294 -44.318 1.00 28.62 160 GLY A CA 1
ATOM 1166 C C . GLY A 1 160 ? -8.111 27.904 -43.719 1.00 26.93 160 GLY A C 1
ATOM 1167 O O . GLY A 1 160 ? -8.344 26.919 -44.424 1.00 25.71 160 GLY A O 1
ATOM 1168 N N . THR A 1 161 ? -7.822 27.834 -42.420 1.00 26.68 161 THR A N 1
ATOM 1169 C CA . THR A 1 161 ? -7.829 26.585 -41.683 1.00 26.74 161 THR A CA 1
ATOM 1170 C C . THR A 1 161 ? -8.757 26.728 -40.495 1.00 26.61 161 THR A C 1
ATOM 1171 O O . THR A 1 161 ? -8.914 27.814 -39.954 1.00 28.59 161 THR A O 1
ATOM 1175 N N . VAL A 1 162 ? -9.405 25.622 -40.128 1.00 23.86 162 VAL A N 1
ATOM 1176 C CA . VAL A 1 162 ? -10.378 25.608 -39.065 1.00 23.77 162 VAL A CA 1
ATOM 1177 C C . VAL A 1 162 ? -10.244 24.293 -38.287 1.00 22.87 162 VAL A C 1
ATOM 1178 O O . VAL A 1 162 ? -9.796 23.277 -38.845 1.00 22.10 162 VAL A O 1
ATOM 1182 N N . ASP A 1 163 ? -10.583 24.342 -36.989 1.00 22.10 163 ASP A N 1
ATOM 1183 C CA . ASP A 1 163 ? -10.655 23.181 -36.121 1.00 22.94 163 ASP A CA 1
ATOM 1184 C C . ASP A 1 163 ? -12.067 22.633 -36.142 1.00 21.85 163 ASP A C 1
ATOM 1185 O O . ASP A 1 163 ? -13.027 23.349 -35.851 1.00 22.16 163 ASP A O 1
ATOM 1190 N N . ILE A 1 164 ? -12.184 21.348 -36.472 1.00 18.58 164 ILE A N 1
ATOM 1191 C CA . ILE A 1 164 ? -13.427 20.619 -36.368 1.00 17.54 164 ILE A CA 1
ATOM 1192 C C . ILE A 1 164 ? -13.283 19.679 -35.167 1.00 17.09 164 ILE A C 1
ATOM 1193 O O . ILE A 1 164 ? -12.224 19.078 -34.965 1.00 16.97 164 ILE A O 1
ATOM 1198 N N . LYS A 1 165 ? -14.355 19.540 -34.389 1.00 16.89 165 LYS A N 1
ATOM 1199 C CA . LYS A 1 165 ? -14.378 18.649 -33.230 1.00 18.84 165 LYS A CA 1
ATOM 1200 C C . LYS A 1 165 ? -15.766 18.106 -32.993 1.00 16.47 165 LYS A C 1
ATOM 1201 O O . LYS A 1 165 ? -16.740 18.745 -33.354 1.00 15.52 165 LYS A O 1
ATOM 1207 N N . ALA A 1 166 ? -15.842 16.922 -32.366 1.00 15.92 166 ALA A N 1
ATOM 1208 C CA . ALA A 1 166 ? -17.096 16.318 -31.952 1.00 16.28 166 ALA A CA 1
ATOM 1209 C C . ALA A 1 166 ? -17.062 16.090 -30.466 1.00 16.46 166 ALA A C 1
ATOM 1210 O O . ALA A 1 166 ? -16.019 15.701 -29.922 1.00 17.67 166 ALA A O 1
ATOM 1212 N N . THR A 1 167 ? -18.206 16.309 -29.811 1.00 15.65 167 THR A N 1
ATOM 1213 C CA . THR A 1 167 ? -18.332 16.119 -28.373 1.00 16.57 167 THR A CA 1
ATOM 1214 C C . THR A 1 167 ? -19.591 15.336 -28.062 1.00 17.11 167 THR A C 1
ATOM 1215 O O . THR A 1 167 ? -20.575 15.408 -28.792 1.00 17.37 167 THR A O 1
ATOM 1219 N N . LEU A 1 168 ? -19.535 14.558 -26.979 1.00 18.59 168 LEU A N 1
ATOM 1220 C CA . LEU A 1 168 ? -20.684 13.811 -26.479 1.00 17.94 168 LEU A CA 1
ATOM 1221 C C . LEU A 1 168 ? -20.516 13.702 -24.963 1.00 17.49 168 LEU A C 1
ATOM 1222 O O . LEU A 1 168 ? -19.622 13.029 -24.480 1.00 14.43 168 LEU A O 1
ATOM 1227 N N . GLY A 1 169 ? -21.358 14.437 -24.233 1.00 19.39 169 GLY A N 1
ATOM 1228 C CA . GLY A 1 169 ? -21.207 14.621 -22.805 1.00 21.72 169 GLY A CA 1
ATOM 1229 C C . GLY A 1 169 ? -19.840 15.194 -22.519 1.00 21.58 169 GLY A C 1
ATOM 1230 O O . GLY A 1 169 ? -19.416 16.154 -23.164 1.00 24.08 169 GLY A O 1
ATOM 1231 N N . ASN A 1 170 ? -19.130 14.581 -21.569 1.00 21.21 170 ASN A N 1
ATOM 1232 C CA . ASN A 1 170 ? -17.810 15.053 -21.159 1.00 24.18 170 ASN A CA 1
ATOM 1233 C C . ASN A 1 170 ? -16.640 14.490 -21.988 1.00 21.62 170 ASN A C 1
ATOM 1234 O O . ASN A 1 170 ? -15.481 14.671 -21.610 1.00 26.25 170 ASN A O 1
ATOM 1239 N N . VAL A 1 171 ? -16.949 13.800 -23.096 1.00 17.24 171 VAL A N 1
ATOM 1240 C CA . VAL A 1 171 ? -15.937 13.283 -24.006 1.00 15.12 171 VAL A CA 1
ATOM 1241 C C . VAL A 1 171 ? -15.839 14.211 -25.237 1.00 14.33 171 VAL A C 1
ATOM 1242 O O . VAL A 1 171 ? -16.868 14.623 -25.793 1.00 14.58 171 VAL A O 1
ATOM 1246 N N . SER A 1 172 ? -14.605 14.526 -25.645 1.00 15.22 172 SER A N 1
ATOM 1247 C CA . SER A 1 172 ? -14.323 15.355 -26.830 1.00 15.96 172 SER A CA 1
ATOM 1248 C C . SER A 1 172 ? -13.339 14.641 -27.734 1.00 16.70 172 SER A C 1
ATOM 1249 O O . SER A 1 172 ? -12.367 14.045 -27.233 1.00 15.34 172 SER A O 1
ATOM 1252 N N . SER A 1 173 ? -13.598 14.685 -29.051 1.00 15.68 173 SER A N 1
ATOM 1253 C CA . SER A 1 173 ? -12.702 14.135 -30.061 1.00 14.69 173 SER A CA 1
ATOM 1254 C C . SER A 1 173 ? -11.437 14.960 -30.081 1.00 15.27 173 SER A C 1
ATOM 1255 O O . SER A 1 173 ? -11.383 16.036 -29.494 1.00 14.99 173 SER A O 1
ATOM 1258 N N . ALA A 1 174 ? -10.413 14.431 -30.747 1.00 16.12 174 ALA A N 1
ATOM 1259 C CA . ALA A 1 174 ? -9.253 15.192 -31.148 1.00 17.32 174 ALA A CA 1
ATOM 1260 C C . ALA A 1 174 ? -9.746 16.219 -32.174 1.00 17.87 174 ALA A C 1
ATOM 1261 O O . ALA A 1 174 ? -10.789 16.048 -32.787 1.00 14.95 174 ALA A O 1
ATOM 1263 N N . VAL A 1 175 ? -9.005 17.317 -32.312 1.00 19.25 175 VAL A N 1
ATOM 1264 C CA . VAL A 1 175 ? -9.272 18.315 -33.342 1.00 20.37 175 VAL A CA 1
ATOM 1265 C C . VAL A 1 175 ? -8.820 17.791 -34.707 1.00 21.01 175 VAL A C 1
ATOM 1266 O O . VAL A 1 175 ? -7.725 17.246 -34.832 1.00 20.14 175 VAL A O 1
ATOM 1270 N N . SER A 1 176 ? -9.677 17.943 -35.722 1.00 21.12 176 SER A N 1
ATOM 1271 C CA . SER A 1 176 ? -9.281 17.734 -37.112 1.00 20.64 176 SER A CA 1
ATOM 1272 C C . SER A 1 176 ? -9.071 19.099 -37.798 1.00 21.84 176 SER A C 1
ATOM 1273 O O . SER A 1 176 ? -9.970 19.927 -37.797 1.00 20.60 176 SER A O 1
ATOM 1276 N N . LYS A 1 177 ? -7.875 19.302 -38.362 1.00 21.72 177 LYS A N 1
ATOM 1277 C CA . LYS A 1 177 ? -7.530 20.490 -39.138 1.00 23.76 177 LYS A CA 1
ATOM 1278 C C . LYS A 1 177 ? -8.112 20.383 -40.537 1.00 22.62 177 LYS A C 1
ATOM 1279 O O . LYS A 1 177 ? -7.712 19.528 -41.333 1.00 22.18 177 LYS A O 1
ATOM 1285 N N . LEU A 1 178 ? -9.082 21.252 -40.818 1.00 20.87 178 LEU A N 1
ATOM 1286 C CA . LEU A 1 178 ? -9.740 21.329 -42.104 1.00 21.17 178 LEU A CA 1
ATOM 1287 C C . LEU A 1 178 ? -9.268 22.602 -42.772 1.00 21.55 178 LEU A C 1
ATOM 1288 O O . LEU A 1 178 ? -9.530 23.692 -42.271 1.00 21.13 178 LEU A O 1
ATOM 1293 N N . SER A 1 179 ? -8.557 22.445 -43.893 1.00 22.96 179 SER A N 1
ATOM 1294 C CA . SER A 1 179 ? -8.136 23.565 -44.710 1.00 25.23 179 SER A CA 1
ATOM 1295 C C . SER A 1 179 ? -9.072 23.685 -45.903 1.00 26.04 179 SER A C 1
ATOM 1296 O O . SER A 1 179 ? -9.408 22.691 -46.563 1.00 27.48 179 SER A O 1
ATOM 1299 N N . VAL A 1 180 ? -9.501 24.919 -46.164 1.00 25.71 180 VAL A N 1
ATOM 1300 C CA . VAL A 1 180 ? -10.360 25.237 -47.272 1.00 27.32 180 VAL A CA 1
ATOM 1301 C C . VAL A 1 180 ? -9.553 26.093 -48.240 1.00 28.36 180 VAL A C 1
ATOM 1302 O O . VAL A 1 180 ? -8.900 27.051 -47.811 1.00 26.49 180 VAL A O 1
ATOM 1306 N N . THR A 1 181 ? -9.592 25.711 -49.529 1.00 28.99 181 THR A N 1
ATOM 1307 C CA . THR A 1 181 ? -8.829 26.343 -50.618 1.00 31.70 181 THR A CA 1
ATOM 1308 C C . THR A 1 181 ? -9.767 26.870 -51.704 1.00 30.30 181 THR A C 1
ATOM 1309 O O . THR A 1 181 ? -10.885 26.402 -51.828 1.00 28.35 181 THR A O 1
ATOM 1313 N N . ALA A 1 182 ? -9.280 27.824 -52.506 1.00 32.52 182 ALA A N 1
ATOM 1314 C CA . ALA A 1 182 ? -10.096 28.556 -53.489 1.00 33.48 182 ALA A CA 1
ATOM 1315 C C . ALA A 1 182 ? -10.318 27.794 -54.800 1.00 31.18 182 ALA A C 1
ATOM 1316 O O . ALA A 1 182 ? -9.518 26.931 -55.160 1.00 33.89 182 ALA A O 1
ATOM 1318 N N . GLN B 2 1 ? 4.522 8.545 -27.008 1.00 39.51 2 GLN B N 1
ATOM 1319 C CA . GLN B 2 1 ? 4.089 9.736 -27.802 1.00 39.58 2 GLN B CA 1
ATOM 1320 C C . GLN B 2 1 ? 2.627 10.098 -27.534 1.00 34.20 2 GLN B C 1
ATOM 1321 O O . GLN B 2 1 ? 2.249 11.267 -27.622 1.00 35.42 2 GLN B O 1
ATOM 1327 N N . ALA B 2 2 ? 1.813 9.084 -27.213 1.00 31.32 3 ALA B N 1
ATOM 1328 C CA . ALA B 2 2 ? 0.387 9.259 -26.917 1.00 29.88 3 ALA B CA 1
ATOM 1329 C C . ALA B 2 2 ? 0.189 10.047 -25.620 1.00 26.19 3 ALA B C 1
ATOM 1330 O O . ALA B 2 2 ? 0.863 9.771 -24.622 1.00 26.13 3 ALA B O 1
ATOM 1332 N N . THR B 2 3 ? -0.692 11.053 -25.667 1.00 23.31 4 THR B N 1
ATOM 1333 C CA . THR B 2 3 ? -0.900 11.938 -24.532 1.00 22.56 4 THR B CA 1
ATOM 1334 C C . THR B 2 3 ? -2.296 11.747 -23.952 1.00 19.81 4 THR B C 1
ATOM 1335 O O . THR B 2 3 ? -3.178 11.240 -24.615 1.00 17.25 4 THR B O 1
ATOM 1339 N N . LEU B 2 4 ? -2.469 12.185 -22.701 1.00 18.66 5 LEU B N 1
ATOM 1340 C CA . LEU B 2 4 ? -3.691 12.008 -21.935 1.00 16.91 5 LEU B CA 1
ATOM 1341 C C . LEU B 2 4 ? -4.781 12.922 -22.434 1.00 17.09 5 LEU B C 1
ATOM 1342 O O . LEU B 2 4 ? -4.549 14.118 -22.610 1.00 16.72 5 LEU B O 1
ATOM 1347 N N . THR B 2 5 ? -5.987 12.379 -22.620 1.00 16.02 6 THR B N 1
ATOM 1348 C CA . THR B 2 5 ? -7.125 13.168 -23.116 1.00 15.69 6 THR B CA 1
ATOM 1349 C C . THR B 2 5 ? -8.282 13.212 -22.125 1.00 16.04 6 THR B C 1
ATOM 1350 O O . THR B 2 5 ? -9.097 14.129 -22.163 1.00 15.41 6 THR B O 1
ATOM 1354 N N . SER B 2 6 ? -8.360 12.209 -21.244 1.00 14.66 7 SER B N 1
ATOM 1355 C CA . SER B 2 6 ? -9.460 12.078 -20.330 1.00 14.47 7 SER B CA 1
ATOM 1356 C C . SER B 2 6 ? -9.081 11.173 -19.132 1.00 13.98 7 SER B C 1
ATOM 1357 O O . SER B 2 6 ? -8.105 10.414 -19.197 1.00 11.89 7 SER B O 1
ATOM 1360 N N . ILE B 2 7 ? -9.836 11.323 -18.037 1.00 14.02 8 ILE B N 1
ATOM 1361 C CA . ILE B 2 7 ? -9.653 10.557 -16.810 1.00 13.28 8 ILE B CA 1
ATOM 1362 C C . ILE B 2 7 ? -10.997 10.007 -16.387 1.00 13.54 8 ILE B C 1
ATOM 1363 O O . ILE B 2 7 ? -11.967 10.750 -16.253 1.00 14.84 8 ILE B O 1
ATOM 1368 N N . GLU B 2 8 ? -11.054 8.694 -16.163 1.00 14.12 9 GLU B N 1
ATOM 1369 C CA . GLU B 2 8 ? -12.243 8.041 -15.623 1.00 15.52 9 GLU B CA 1
ATOM 1370 C C . GLU B 2 8 ? -11.923 7.539 -14.211 1.00 13.84 9 GLU B C 1
ATOM 1371 O O . GLU B 2 8 ? -10.869 6.977 -13.968 1.00 13.28 9 GLU B O 1
ATOM 1377 N N . VAL B 2 9 ? -12.863 7.730 -13.287 1.00 15.20 10 VAL B N 1
ATOM 1378 C CA . VAL B 2 9 ? -12.686 7.312 -11.905 1.00 14.69 10 VAL B CA 1
ATOM 1379 C C . VAL B 2 9 ? -13.631 6.171 -11.611 1.00 13.71 10 VAL B C 1
ATOM 1380 O O . VAL B 2 9 ? -14.839 6.272 -11.844 1.00 13.95 10 VAL B O 1
ATOM 1384 N N . SER B 2 10 ? -13.068 5.090 -11.083 1.00 13.68 11 SER B N 1
ATOM 1385 C CA . SER B 2 10 ? -13.816 3.896 -10.756 1.00 14.71 11 SER B CA 1
ATOM 1386 C C . SER B 2 10 ? -13.610 3.556 -9.280 1.00 13.87 11 SER B C 1
ATOM 1387 O O . SER B 2 10 ? -12.546 3.823 -8.723 1.00 14.38 11 SER B O 1
ATOM 1390 N N . PRO B 2 11 ? -14.589 2.916 -8.600 1.00 14.42 12 PRO B N 1
ATOM 1391 C CA . PRO B 2 11 ? -15.851 2.503 -9.209 1.00 15.79 12 PRO B CA 1
ATOM 1392 C C . PRO B 2 11 ? -16.888 3.616 -9.388 1.00 17.45 12 PRO B C 1
ATOM 1393 O O . PRO B 2 11 ? -16.699 4.709 -8.905 1.00 19.29 12 PRO B O 1
ATOM 1397 N N . THR B 2 12 ? -17.963 3.273 -10.096 1.00 20.10 13 THR B N 1
ATOM 1398 C CA . THR B 2 12 ? -19.147 4.075 -10.220 1.00 23.45 13 THR B CA 1
ATOM 1399 C C . THR B 2 12 ? -20.157 3.531 -9.194 1.00 20.58 13 THR B C 1
ATOM 1400 O O . THR B 2 12 ? -20.354 2.317 -9.033 1.00 21.53 13 THR B O 1
ATOM 1404 N N . ARG B 2 13 ? -20.761 4.457 -8.450 1.00 21.96 14 ARG B N 1
ATOM 1405 C CA . ARG B 2 13 ? -21.903 4.210 -7.523 1.00 21.64 14 ARG B CA 1
ATOM 1406 C C . ARG B 2 13 ? -21.622 3.051 -6.556 1.00 19.63 14 ARG B C 1
ATOM 1407 O O . ARG B 2 13 ? -22.487 2.184 -6.415 1.00 21.78 14 ARG B O 1
ATOM 1415 N N . ALA B 2 14 ? -20.492 3.092 -5.851 1.00 17.42 15 ALA B N 1
ATOM 1416 C CA . ALA B 2 14 ? -20.196 2.187 -4.763 1.00 15.24 15 ALA B CA 1
ATOM 1417 C C . ALA B 2 14 ? -20.876 2.592 -3.454 1.00 14.83 15 ALA B C 1
ATOM 1418 O O . ALA B 2 14 ? -21.254 3.764 -3.271 1.00 14.61 15 ALA B O 1
ATOM 1420 N N . SER B 2 15 ? -21.029 1.599 -2.577 1.00 14.29 16 SER B N 1
ATOM 1421 C CA . SER B 2 15 ? -21.439 1.765 -1.198 1.00 15.68 16 SER B CA 1
ATOM 1422 C C . SER B 2 15 ? -20.374 1.216 -0.287 1.00 14.10 16 SER B C 1
ATOM 1423 O O . SER B 2 15 ? -19.865 0.115 -0.509 1.00 15.29 16 SER B O 1
ATOM 1426 N N . ILE B 2 16 ? -20.047 1.998 0.743 1.00 14.47 17 ILE B N 1
ATOM 1427 C CA . ILE B 2 16 ? -19.217 1.551 1.834 1.00 15.93 17 ILE B CA 1
ATOM 1428 C C . ILE B 2 16 ? -19.833 1.927 3.168 1.00 16.77 17 ILE B C 1
ATOM 1429 O O . ILE B 2 16 ? -20.355 3.036 3.326 1.00 17.64 17 ILE B O 1
ATOM 1434 N N . ALA B 2 17 ? -19.757 1.005 4.134 1.00 16.09 18 ALA B N 1
ATOM 1435 C CA . ALA B 2 17 ? -20.167 1.280 5.503 1.00 15.26 18 ALA B CA 1
ATOM 1436 C C . ALA B 2 17 ? -19.270 2.288 6.192 1.00 14.26 18 ALA B C 1
ATOM 1437 O O . ALA B 2 17 ? -18.050 2.268 6.037 1.00 13.30 18 ALA B O 1
ATOM 1439 N N . LYS B 2 18 ? -19.890 3.131 7.022 1.00 15.53 19 LYS B N 1
ATOM 1440 C CA . LYS B 2 18 ? -19.173 4.074 7.868 1.00 17.30 19 LYS B CA 1
ATOM 1441 C C . LYS B 2 18 ? -18.037 3.395 8.619 1.00 16.55 19 LYS B C 1
ATOM 1442 O O . LYS B 2 18 ? -18.264 2.436 9.348 1.00 18.17 19 LYS B O 1
ATOM 1448 N N . GLY B 2 19 ? -16.821 3.919 8.446 1.00 16.24 20 GLY B N 1
ATOM 1449 C CA . GLY B 2 19 ? -15.617 3.438 9.101 1.00 16.06 20 GLY B CA 1
ATOM 1450 C C . GLY B 2 19 ? -14.759 2.542 8.214 1.00 15.71 20 GLY B C 1
ATOM 1451 O O . GLY B 2 19 ? -13.604 2.240 8.547 1.00 15.86 20 GLY B O 1
ATOM 1452 N N . MET B 2 20 ? -15.328 2.093 7.087 1.00 14.37 21 MET B N 1
ATOM 1453 C CA . MET B 2 20 ? -14.580 1.300 6.117 1.00 15.13 21 MET B CA 1
ATOM 1454 C C . MET B 2 20 ? -13.898 2.230 5.118 1.00 15.03 21 MET B C 1
ATOM 1455 O O . MET B 2 20 ? -14.048 3.458 5.177 1.00 14.59 21 MET B O 1
ATOM 1460 N N . THR B 2 21 ? -13.115 1.642 4.210 1.00 16.26 22 THR B N 1
ATOM 1461 C CA . THR B 2 21 ? -12.397 2.401 3.190 1.00 17.92 22 THR B CA 1
ATOM 1462 C C . THR B 2 21 ? -12.621 1.793 1.819 1.00 19.98 22 THR B C 1
ATOM 1463 O O . THR B 2 21 ? -13.035 0.627 1.714 1.00 20.79 22 THR B O 1
ATOM 1467 N N . GLN B 2 22 ? -12.303 2.595 0.793 1.00 17.63 23 GLN B N 1
ATOM 1468 C CA . GLN B 2 22 ? -12.403 2.243 -0.608 1.00 18.61 23 GLN B CA 1
ATOM 1469 C C . GLN B 2 22 ? -11.169 2.769 -1.302 1.00 16.77 23 GLN B C 1
ATOM 1470 O O . GLN B 2 22 ? -10.777 3.923 -1.092 1.00 17.84 23 GLN B O 1
ATOM 1476 N N . LYS B 2 23 ? -10.538 1.920 -2.123 1.00 16.35 24 LYS B N 1
ATOM 1477 C CA . LYS B 2 23 ? -9.481 2.373 -3.032 1.00 16.86 24 LYS B CA 1
ATOM 1478 C C . LYS B 2 23 ? -10.097 2.782 -4.367 1.00 14.96 24 LYS B C 1
ATOM 1479 O O . LYS B 2 23 ? -10.747 1.988 -5.037 1.00 15.48 24 LYS B O 1
ATOM 1485 N N . PHE B 2 24 ? -9.931 4.047 -4.738 1.00 13.29 25 PHE B N 1
ATOM 1486 C CA . PHE B 2 24 ? -10.416 4.530 -6.033 1.00 12.88 25 PHE B CA 1
ATOM 1487 C C . PHE B 2 24 ? -9.340 4.328 -7.099 1.00 13.19 25 PHE B C 1
ATOM 1488 O O . PHE B 2 24 ? -8.125 4.322 -6.797 1.00 14.77 25 PHE B O 1
ATOM 1496 N N . THR B 2 25 ? -9.780 4.140 -8.349 1.00 11.66 26 THR B N 1
ATOM 1497 C CA . THR B 2 25 ? -8.880 4.038 -9.470 1.00 11.25 26 THR B CA 1
ATOM 1498 C C . THR B 2 25 ? -9.114 5.177 -10.465 1.00 10.83 26 THR B C 1
ATOM 1499 O O . THR B 2 25 ? -10.257 5.475 -10.827 1.00 10.34 26 THR B O 1
ATOM 1503 N N . ALA B 2 26 ? -8.017 5.815 -10.881 1.00 11.47 27 ALA B N 1
ATOM 1504 C CA . ALA B 2 26 ? -8.032 6.784 -11.984 1.00 11.85 27 ALA B CA 1
ATOM 1505 C C . ALA B 2 26 ? -7.464 6.098 -13.205 1.00 12.30 27 ALA B C 1
ATOM 1506 O O . ALA B 2 26 ? -6.298 5.696 -13.217 1.00 14.61 27 ALA B O 1
ATOM 1508 N N . THR B 2 27 ? -8.284 5.966 -14.247 1.00 11.67 28 THR B N 1
ATOM 1509 C CA . THR B 2 27 ? -7.826 5.399 -15.507 1.00 12.52 28 THR B CA 1
ATOM 1510 C C . THR B 2 27 ? -7.665 6.539 -16.533 1.00 12.59 28 THR B C 1
ATOM 1511 O O . THR B 2 27 ? -8.622 7.256 -16.827 1.00 13.42 28 THR B O 1
ATOM 1515 N N . GLY B 2 28 ? -6.443 6.708 -17.041 1.00 13.25 29 GLY B N 1
ATOM 1516 C CA . GLY B 2 28 ? -6.150 7.678 -18.067 1.00 13.56 29 GLY B CA 1
ATOM 1517 C C . GLY B 2 28 ? -6.499 7.142 -19.430 1.00 14.29 29 GLY B C 1
ATOM 1518 O O . GLY B 2 28 ? -6.224 5.982 -19.738 1.00 14.34 29 GLY B O 1
ATOM 1519 N N . ILE B 2 29 ? -7.119 7.992 -20.250 1.00 14.23 30 ILE B N 1
ATOM 1520 C CA . ILE B 2 29 ? -7.442 7.663 -21.639 1.00 15.39 30 ILE B CA 1
ATOM 1521 C C . ILE B 2 29 ? -6.529 8.524 -22.487 1.00 15.81 30 ILE B C 1
ATOM 1522 O O . ILE B 2 29 ? -6.402 9.713 -22.238 1.00 14.39 30 ILE B O 1
ATOM 1527 N N . PHE B 2 30 ? -5.918 7.904 -23.495 1.00 16.70 31 PHE B N 1
ATOM 1528 C CA . PHE B 2 30 ? -4.896 8.536 -24.312 1.00 18.89 31 PHE B CA 1
ATOM 1529 C C . PHE B 2 30 ? -5.269 8.718 -25.780 1.00 18.67 31 PHE B C 1
ATOM 1530 O O . PHE B 2 30 ? -6.209 8.101 -26.272 1.00 18.83 31 PHE B O 1
ATOM 1538 N N . THR B 2 31 ? -4.496 9.565 -26.471 1.00 18.71 32 THR B N 1
ATOM 1539 C CA . THR B 2 31 ? -4.781 9.961 -27.843 1.00 18.70 32 THR B CA 1
ATOM 1540 C C . THR B 2 31 ? -4.864 8.780 -28.793 1.00 20.11 32 THR B C 1
ATOM 1541 O O . THR B 2 31 ? -5.507 8.882 -29.847 1.00 19.36 32 THR B O 1
ATOM 1545 N N . ASP B 2 32 ? -4.202 7.676 -28.432 1.00 19.77 33 ASP B N 1
ATOM 1546 C CA . ASP B 2 32 ? -4.282 6.432 -29.204 1.00 21.87 33 ASP B CA 1
ATOM 1547 C C . ASP B 2 32 ? -5.410 5.497 -28.745 1.00 21.11 33 ASP B C 1
ATOM 1548 O O . ASP B 2 32 ? -5.509 4.344 -29.196 1.00 20.62 33 ASP B O 1
ATOM 1553 N N . HIS B 2 33 ? -6.255 6.001 -27.836 1.00 20.64 34 HIS B N 1
ATOM 1554 C CA . HIS B 2 33 ? -7.447 5.307 -27.334 1.00 20.01 34 HIS B CA 1
ATOM 1555 C C . HIS B 2 33 ? -7.138 4.176 -26.332 1.00 21.30 34 HIS B C 1
ATOM 1556 O O . HIS B 2 33 ? -8.043 3.487 -25.882 1.00 21.04 34 HIS B O 1
ATOM 1563 N N . SER B 2 34 ? -5.860 4.050 -25.953 1.00 21.85 35 SER B N 1
ATOM 1564 C CA . SER B 2 34 ? -5.405 3.126 -24.927 1.00 22.86 35 SER B CA 1
ATOM 1565 C C . SER B 2 34 ? -5.661 3.699 -23.539 1.00 22.18 35 SER B C 1
ATOM 1566 O O . SER B 2 34 ? -5.904 4.883 -23.372 1.00 19.68 35 SER B O 1
ATOM 1569 N N . LYS B 2 35 ? -5.566 2.824 -22.528 1.00 24.00 36 LYS B N 1
ATOM 1570 C CA . LYS B 2 35 ? -5.842 3.186 -21.141 1.00 21.35 36 LYS B CA 1
ATOM 1571 C C . LYS B 2 35 ? -4.623 2.862 -20.279 1.00 22.08 36 LYS B C 1
ATOM 1572 O O . LYS B 2 35 ? -3.824 1.987 -20.603 1.00 21.06 36 LYS B O 1
ATOM 1578 N N . LYS B 2 36 ? -4.478 3.606 -19.180 1.00 20.98 37 LYS B N 1
ATOM 1579 C CA . LYS B 2 36 ? -3.435 3.374 -18.208 1.00 22.31 37 LYS B CA 1
ATOM 1580 C C . LYS B 2 36 ? -3.920 3.737 -16.814 1.00 19.54 37 LYS B C 1
ATOM 1581 O O . LYS B 2 36 ? -4.668 4.680 -16.632 1.00 16.96 37 LYS B O 1
ATOM 1587 N N . ASN B 2 37 ? -3.489 2.949 -15.826 1.00 19.19 38 ASN B N 1
ATOM 1588 C CA . ASN B 2 37 ? -3.685 3.289 -14.429 1.00 19.02 38 ASN B CA 1
ATOM 1589 C C . ASN B 2 37 ? -2.838 4.511 -14.056 1.00 17.67 38 ASN B C 1
ATOM 1590 O O . ASN B 2 37 ? -1.617 4.442 -14.042 1.00 19.71 38 ASN B O 1
ATOM 1595 N N . ILE B 2 38 ? -3.501 5.634 -13.775 1.00 16.46 39 ILE B N 1
ATOM 1596 C CA . ILE B 2 38 ? -2.812 6.857 -13.347 1.00 16.33 39 ILE B CA 1
ATOM 1597 C C . ILE B 2 38 ? -3.192 7.294 -11.921 1.00 15.68 39 ILE B C 1
ATOM 1598 O O . ILE B 2 38 ? -3.036 8.473 -11.541 1.00 15.15 39 ILE B O 1
ATOM 1603 N N . THR B 2 39 ? -3.659 6.324 -11.121 1.00 15.48 40 THR B N 1
ATOM 1604 C CA . THR B 2 39 ? -4.043 6.548 -9.728 1.00 15.80 40 THR B CA 1
ATOM 1605 C C . THR B 2 39 ? -2.973 7.269 -8.888 1.00 16.96 40 THR B C 1
ATOM 1606 O O . THR B 2 39 ? -3.297 8.166 -8.098 1.00 16.97 40 THR B O 1
ATOM 1610 N N . GLU B 2 40 ? -1.706 6.905 -9.091 1.00 17.76 41 GLU B N 1
ATOM 1611 C CA . GLU B 2 40 ? -0.608 7.483 -8.326 1.00 21.32 41 GLU B CA 1
ATOM 1612 C C . GLU B 2 40 ? -0.162 8.832 -8.861 1.00 20.75 41 GLU B C 1
ATOM 1613 O O . GLU B 2 40 ? 0.598 9.538 -8.203 1.00 22.59 41 GLU B O 1
ATOM 1619 N N . GLN B 2 41 ? -0.624 9.183 -10.064 1.00 18.82 42 GLN B N 1
ATOM 1620 C CA . GLN B 2 41 ? -0.115 10.371 -10.765 1.00 19.84 42 GLN B CA 1
ATOM 1621 C C . GLN B 2 41 ? -1.068 11.569 -10.588 1.00 18.70 42 GLN B C 1
ATOM 1622 O O . GLN B 2 41 ? -0.638 12.722 -10.519 1.00 19.88 42 GLN B O 1
ATOM 1628 N N . VAL B 2 42 ? -2.362 11.268 -10.466 1.00 17.07 43 VAL B N 1
ATOM 1629 C CA . VAL B 2 42 ? -3.367 12.276 -10.204 1.00 17.08 43 VAL B CA 1
ATOM 1630 C C . VAL B 2 42 ? -3.300 12.800 -8.756 1.00 17.71 43 VAL B C 1
ATOM 1631 O O . VAL B 2 42 ? -2.630 12.210 -7.877 1.00 18.36 43 VAL B O 1
ATOM 1635 N N . THR B 2 43 ? -4.012 13.906 -8.541 1.00 17.21 44 THR B N 1
ATOM 1636 C CA . THR B 2 43 ? -4.364 14.413 -7.246 1.00 18.29 44 THR B CA 1
ATOM 1637 C C . THR B 2 43 ? -5.841 14.079 -6.993 1.00 16.26 44 THR B C 1
ATOM 1638 O O . THR B 2 43 ? -6.716 14.268 -7.842 1.00 15.20 44 THR B O 1
ATOM 1642 N N . TRP B 2 44 ? -6.119 13.554 -5.797 1.00 15.24 45 TRP B N 1
ATOM 1643 C CA . TRP B 2 44 ? -7.471 13.158 -5.406 1.00 14.36 45 TRP B CA 1
ATOM 1644 C C . TRP B 2 44 ? -8.102 14.157 -4.472 1.00 15.26 45 TRP B C 1
ATOM 1645 O O . TRP B 2 44 ? -7.431 14.719 -3.648 1.00 15.87 45 TRP B O 1
ATOM 1656 N N . LYS B 2 45 ? -9.421 14.322 -4.559 1.00 15.69 46 LYS B N 1
ATOM 1657 C CA . LYS B 2 45 ? -10.159 15.115 -3.595 1.00 17.58 46 LYS B CA 1
ATOM 1658 C C . LYS B 2 45 ? -11.579 14.618 -3.437 1.00 16.48 46 LYS B C 1
ATOM 1659 O O . LYS B 2 45 ? -12.080 13.891 -4.298 1.00 14.71 46 LYS B O 1
ATOM 1665 N N . SER B 2 46 ? -12.205 15.037 -2.329 1.00 17.02 47 SER B N 1
ATOM 1666 C CA . SER B 2 46 ? -13.543 14.653 -1.940 1.00 17.33 47 SER B CA 1
ATOM 1667 C C . SER B 2 46 ? -14.368 15.875 -1.693 1.00 18.59 47 SER B C 1
ATOM 1668 O O . SER B 2 46 ? -13.868 16.848 -1.144 1.00 20.39 47 SER B O 1
ATOM 1671 N N . SER B 2 47 ? -15.655 15.813 -2.049 1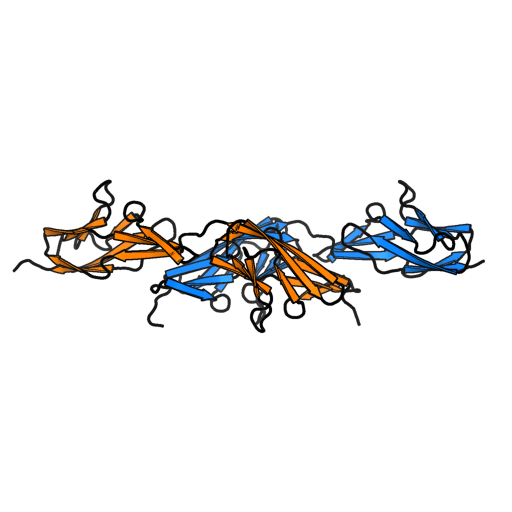.00 19.53 48 SER B N 1
ATOM 1672 C CA . SER B 2 47 ? -16.562 16.954 -1.964 1.00 21.17 48 SER B CA 1
ATOM 1673 C C . SER B 2 47 ? -17.089 17.224 -0.551 1.00 21.00 48 SER B C 1
ATOM 1674 O O . SER B 2 47 ? -17.693 18.259 -0.287 1.00 22.07 48 SER B O 1
ATOM 1677 N N . SER B 2 48 ? -16.885 16.273 0.369 1.00 20.63 49 SER B N 1
ATOM 1678 C CA . SER B 2 48 ? -17.472 16.358 1.675 1.00 21.13 49 SER B CA 1
ATOM 1679 C C . SER B 2 48 ? -16.624 15.684 2.741 1.00 20.89 49 SER B C 1
ATOM 1680 O O . SER B 2 48 ? -15.879 14.747 2.456 1.00 19.35 49 SER B O 1
ATOM 1683 N N . LYS B 2 49 ? -16.763 16.166 3.975 1.00 21.61 50 LYS B N 1
ATOM 1684 C CA . LYS B 2 49 ? -16.039 15.598 5.099 1.00 21.55 50 LYS B CA 1
ATOM 1685 C C . LYS B 2 49 ? -16.498 14.197 5.428 1.00 20.17 50 LYS B C 1
ATOM 1686 O O . LYS B 2 49 ? -15.817 13.489 6.144 1.00 19.96 50 LYS B O 1
ATOM 1692 N N . ALA B 2 50 ? -17.646 13.796 4.879 1.00 18.95 51 ALA B N 1
ATOM 1693 C CA . ALA B 2 50 ? -18.159 12.446 5.010 1.00 18.76 51 ALA B CA 1
ATOM 1694 C C . ALA B 2 50 ? -17.240 11.371 4.427 1.00 17.73 51 ALA B C 1
ATOM 1695 O O . ALA B 2 50 ? -17.358 10.200 4.785 1.00 16.50 51 ALA B O 1
ATOM 1697 N N . LEU B 2 51 ? -16.354 11.757 3.505 1.00 18.35 52 LEU B N 1
ATOM 1698 C CA . LEU B 2 51 ? -15.331 10.864 2.987 1.00 17.98 52 LEU B CA 1
ATOM 1699 C C . LEU B 2 51 ? -13.982 11.542 2.946 1.00 18.62 52 LEU B C 1
ATOM 1700 O O . LEU B 2 51 ? -13.796 12.569 2.284 1.00 17.69 52 LEU B O 1
ATOM 1705 N N . SER B 2 52 ? -13.024 10.963 3.664 1.00 19.25 53 SER B N 1
ATOM 1706 C CA . SER B 2 52 ? -11.695 11.526 3.808 1.00 21.17 53 SER B CA 1
ATOM 1707 C C . SER B 2 52 ? -10.743 10.857 2.809 1.00 20.90 53 SER B C 1
ATOM 1708 O O . SER B 2 52 ? -10.559 9.654 2.858 1.00 19.28 53 SER B O 1
ATOM 1711 N N . MET B 2 53 ? -10.157 11.647 1.904 1.00 24.72 54 MET B N 1
ATOM 1712 C CA . MET B 2 53 ? -9.253 11.138 0.860 1.00 26.69 54 MET B CA 1
ATOM 1713 C C . MET B 2 53 ? -7.797 11.218 1.246 1.00 29.93 54 MET B C 1
ATOM 1714 O O . MET B 2 53 ? -7.388 12.130 1.948 1.00 31.96 54 MET B O 1
ATOM 1719 N N . LEU B 2 54 ? -7.002 10.276 0.725 1.00 33.82 55 LEU B N 1
ATOM 1720 C CA . LEU B 2 54 ? -5.544 10.314 0.856 1.00 36.13 55 LEU B CA 1
ATOM 1721 C C . LEU B 2 54 ? -4.816 10.504 -0.482 1.00 36.33 55 LEU B C 1
ATOM 1722 O O . LEU B 2 54 ? -5.201 9.954 -1.516 1.00 27.62 55 LEU B O 1
ATOM 1727 N N . ASN B 2 55 ? -3.792 11.357 -0.445 1.00 36.24 56 ASN B N 1
ATOM 1728 C CA . ASN B 2 55 ? -2.889 11.584 -1.565 1.00 37.48 56 ASN B CA 1
ATOM 1729 C C . ASN B 2 55 ? -1.460 11.244 -1.202 1.00 38.14 56 ASN B C 1
ATOM 1730 O O . ASN B 2 55 ? -0.555 11.437 -2.009 1.00 36.25 56 ASN B O 1
ATOM 1735 N N . ALA B 2 56 ? -1.252 10.755 0.027 1.00 45.07 57 ALA B N 1
ATOM 1736 C CA . ALA B 2 56 ? 0.080 10.445 0.524 1.00 46.36 57 ALA B CA 1
ATOM 1737 C C . ALA B 2 56 ? 0.647 9.264 -0.263 1.00 47.38 57 ALA B C 1
ATOM 1738 O O . ALA B 2 56 ? -0.104 8.381 -0.686 1.00 42.51 57 ALA B O 1
ATOM 1740 N N . PRO B 2 57 ? 1.975 9.251 -0.531 1.00 43.23 58 PRO B N 1
ATOM 1741 C CA . PRO B 2 57 ? 2.635 8.110 -1.166 1.00 40.71 58 PRO B CA 1
ATOM 1742 C C . PRO B 2 57 ? 2.264 6.764 -0.522 1.00 37.87 58 PRO B C 1
ATOM 1743 O O . PRO B 2 57 ? 2.305 6.660 0.696 1.00 35.32 58 PRO B O 1
ATOM 1747 N N . GLY B 2 58 ? 1.891 5.792 -1.363 1.00 34.40 59 GLY B N 1
ATOM 1748 C CA . GLY B 2 58 ? 1.446 4.483 -0.926 1.00 35.33 59 GLY B CA 1
ATOM 1749 C C . GLY B 2 58 ? -0.063 4.357 -0.795 1.00 31.87 59 GLY B C 1
ATOM 1750 O O . GLY B 2 58 ? -0.617 3.280 -1.014 1.00 30.99 59 GLY B O 1
ATOM 1751 N N . GLU B 2 59 ? -0.734 5.456 -0.437 1.00 33.84 60 GLU B N 1
ATOM 1752 C CA . GLU B 2 59 ? -2.152 5.435 -0.068 1.00 34.86 60 GLU B CA 1
ATOM 1753 C C . GLU B 2 59 ? -3.017 6.170 -1.088 1.00 27.43 60 GLU B C 1
ATOM 1754 O O . GLU B 2 59 ? -4.229 6.351 -0.868 1.00 23.61 60 GLU B O 1
ATOM 1760 N N . GLU B 2 60 ? -2.403 6.572 -2.212 1.00 25.73 61 GLU B N 1
ATOM 1761 C CA . GLU B 2 60 ? -3.047 7.450 -3.171 1.00 22.51 61 GLU B CA 1
ATOM 1762 C C . GLU B 2 60 ? -4.426 6.909 -3.556 1.00 19.71 61 GLU B C 1
ATOM 1763 O O . GLU B 2 60 ? -4.579 5.763 -3.945 1.00 18.66 61 GLU B O 1
ATOM 1769 N N . GLY B 2 61 ? -5.444 7.746 -3.392 1.00 19.13 62 GLY B N 1
ATOM 1770 C CA . GLY B 2 61 ? -6.778 7.414 -3.863 1.00 18.04 62 GLY B CA 1
ATOM 1771 C C . GLY B 2 61 ? -7.598 6.569 -2.906 1.00 16.47 62 GLY B C 1
ATOM 1772 O O . GLY B 2 61 ? -8.666 6.060 -3.293 1.00 14.87 62 GLY B O 1
ATOM 1773 N N . THR B 2 62 ? -7.115 6.436 -1.667 1.00 16.59 63 THR B N 1
ATOM 1774 C CA . THR B 2 62 ? -7.855 5.742 -0.633 1.00 17.10 63 THR B CA 1
ATOM 1775 C C . THR B 2 62 ? -8.755 6.735 0.092 1.00 16.37 63 THR B C 1
ATOM 1776 O O . THR B 2 62 ? -8.278 7.772 0.570 1.00 18.80 63 THR B O 1
ATOM 1780 N N . GLY B 2 63 ? -10.050 6.408 0.154 1.00 15.36 64 GLY B N 1
ATOM 1781 C CA . GLY B 2 63 ? -11.044 7.170 0.889 1.00 15.77 64 GLY B CA 1
ATOM 1782 C C . GLY B 2 63 ? -11.582 6.446 2.104 1.00 15.92 64 GLY B C 1
ATOM 1783 O O . GLY B 2 63 ? -11.810 5.239 2.051 1.00 14.69 64 GLY B O 1
ATOM 1784 N N . LYS B 2 64 ? -11.798 7.181 3.196 1.00 15.86 65 LYS B N 1
ATOM 1785 C CA . LYS B 2 64 ? -12.331 6.595 4.418 1.00 16.02 65 LYS B CA 1
ATOM 1786 C C . LYS B 2 64 ? -13.704 7.185 4.713 1.00 15.56 65 LYS B C 1
ATOM 1787 O O . LYS B 2 64 ? -13.868 8.423 4.761 1.00 16.34 65 LYS B O 1
ATOM 1793 N N . ALA B 2 65 ? -14.674 6.291 4.936 1.00 14.35 66 ALA B N 1
ATOM 1794 C CA . ALA B 2 65 ? -16.049 6.658 5.261 1.00 14.56 66 ALA B CA 1
ATOM 1795 C C . ALA B 2 65 ? -16.152 7.240 6.654 1.00 15.21 66 ALA B C 1
ATOM 1796 O O . ALA B 2 65 ? -15.993 6.531 7.632 1.00 16.20 66 ALA B O 1
ATOM 1798 N N . ILE B 2 66 ? -16.411 8.544 6.735 1.00 16.32 67 ILE B N 1
ATOM 1799 C CA . ILE B 2 66 ? -16.466 9.262 7.995 1.00 17.79 67 ILE B CA 1
ATOM 1800 C C . ILE B 2 66 ? -17.912 9.420 8.490 1.00 18.82 67 ILE B C 1
ATOM 1801 O O . ILE B 2 66 ? -18.181 9.253 9.660 1.00 19.17 67 ILE B O 1
ATOM 1806 N N . ALA B 2 67 ? -18.828 9.736 7.573 1.00 19.39 68 ALA B N 1
ATOM 1807 C CA . ALA B 2 67 ? -20.227 9.932 7.897 1.00 20.62 68 ALA B CA 1
ATOM 1808 C C . ALA B 2 67 ? -21.099 9.460 6.758 1.00 20.45 68 ALA B C 1
ATOM 1809 O O . ALA B 2 67 ? -20.693 9.479 5.609 1.00 21.30 68 ALA B O 1
ATOM 1811 N N . VAL B 2 68 ? -22.320 9.052 7.095 1.00 19.97 69 VAL B N 1
ATOM 1812 C CA . VAL B 2 68 ? -23.282 8.596 6.123 1.00 19.74 69 VAL B CA 1
ATOM 1813 C C . VAL B 2 68 ? -23.613 9.732 5.165 1.00 20.56 69 VAL B C 1
ATOM 1814 O O . VAL B 2 68 ? -23.611 10.887 5.550 1.00 19.69 69 VAL B O 1
ATOM 1818 N N . GLY B 2 69 ? -23.849 9.384 3.893 1.00 21.54 70 GLY B N 1
ATOM 1819 C CA . GLY B 2 69 ? -24.218 10.363 2.878 1.00 22.47 70 GLY B CA 1
ATOM 1820 C C . GLY B 2 69 ? -23.643 10.055 1.513 1.00 21.96 70 GLY B C 1
ATOM 1821 O O . GLY B 2 69 ? -23.088 8.984 1.298 1.00 18.55 70 GLY B O 1
ATOM 1822 N N . ASN B 2 70 ? -23.787 11.025 0.598 1.00 22.74 71 ASN B N 1
ATOM 1823 C CA . ASN B 2 70 ? -23.375 10.926 -0.791 1.00 23.20 71 ASN B CA 1
ATOM 1824 C C . ASN B 2 70 ? -22.207 11.872 -1.008 1.00 22.11 71 ASN B C 1
ATOM 1825 O O . ASN B 2 70 ? -22.258 13.035 -0.595 1.00 20.32 71 ASN B O 1
ATOM 1830 N N . ILE B 2 71 ? -21.144 11.362 -1.631 1.00 18.01 72 ILE B N 1
ATOM 1831 C CA . ILE B 2 71 ? -19.922 12.121 -1.851 1.00 18.24 72 ILE B CA 1
ATOM 1832 C C . ILE B 2 71 ? -19.445 12.002 -3.298 1.00 17.11 72 ILE B C 1
ATOM 1833 O O . ILE B 2 71 ? -19.493 10.910 -3.883 1.00 14.96 72 ILE B O 1
ATOM 1838 N N . SER B 2 72 ? -18.954 13.127 -3.838 1.00 15.96 73 SER B N 1
ATOM 1839 C CA . SER B 2 72 ? -18.316 13.170 -5.130 1.00 15.75 73 SER B CA 1
ATOM 1840 C C . SER B 2 72 ? -16.790 13.174 -4.958 1.00 15.35 73 SER B C 1
ATOM 1841 O O . SER B 2 72 ? -16.238 13.934 -4.151 1.00 15.55 73 SER B O 1
ATOM 1844 N N . ILE B 2 73 ? -16.122 12.285 -5.702 1.00 14.28 74 ILE B N 1
ATOM 1845 C CA . ILE B 2 73 ? -14.682 12.094 -5.661 1.00 14.55 74 ILE B CA 1
ATOM 1846 C C . ILE B 2 73 ? -14.115 12.486 -7.008 1.00 15.16 74 ILE B C 1
ATOM 1847 O O . ILE B 2 73 ? -14.646 12.078 -8.029 1.00 15.85 74 ILE B O 1
ATOM 1852 N N . THR B 2 74 ? -13.060 13.307 -7.001 1.00 15.29 75 THR B N 1
ATOM 1853 C CA . THR B 2 74 ? -12.463 13.817 -8.219 1.00 14.08 75 THR B CA 1
ATOM 1854 C C . THR B 2 74 ? -10.972 13.505 -8.291 1.00 13.77 75 THR B C 1
ATOM 1855 O O . THR B 2 74 ? -10.257 13.651 -7.297 1.00 13.81 75 THR B O 1
ATOM 1859 N N . ALA B 2 75 ? -10.533 13.038 -9.471 1.00 13.61 76 ALA B N 1
ATOM 1860 C CA . ALA B 2 75 ? -9.125 12.870 -9.817 1.00 13.22 76 ALA B CA 1
ATOM 1861 C C . ALA B 2 75 ? -8.742 13.902 -10.862 1.00 13.49 76 ALA B C 1
ATOM 1862 O O . ALA B 2 75 ? -9.446 14.071 -11.830 1.00 13.82 76 ALA B O 1
ATOM 1864 N N . THR B 2 76 ? -7.604 14.565 -10.656 1.00 14.66 77 THR B N 1
ATOM 1865 C CA . THR B 2 76 ? -7.214 15.710 -11.459 1.00 15.84 77 THR B CA 1
ATOM 1866 C C . THR B 2 76 ? -5.753 15.579 -11.816 1.00 17.34 77 THR B C 1
ATOM 1867 O O . THR B 2 76 ? -4.933 15.188 -10.979 1.00 17.69 77 THR B O 1
ATOM 1871 N N . LEU B 2 77 ? -5.437 15.892 -13.083 1.00 18.61 78 LEU B N 1
ATOM 1872 C CA . LEU B 2 77 ? -4.070 16.038 -13.561 1.00 18.99 78 LEU B CA 1
ATOM 1873 C C . LEU B 2 77 ? -4.084 17.152 -14.609 1.00 20.25 78 LEU B C 1
ATOM 1874 O O . LEU B 2 77 ? -4.767 17.065 -15.646 1.00 18.78 78 LEU B O 1
ATOM 1879 N N . GLU B 2 78 ? -3.404 18.251 -14.265 1.00 23.91 79 GLU B N 1
ATOM 1880 C CA . GLU B 2 78 ? -3.372 19.450 -15.079 1.00 26.21 79 GLU B CA 1
ATOM 1881 C C . GLU B 2 78 ? -4.808 19.937 -15.299 1.00 26.74 79 GLU B C 1
ATOM 1882 O O . GLU B 2 78 ? -5.530 20.153 -14.340 1.00 26.24 79 GLU B O 1
ATOM 1888 N N . LYS B 2 79 ? -5.221 20.106 -16.555 1.00 28.48 80 LYS B N 1
ATOM 1889 C CA . LYS B 2 79 ? -6.551 20.646 -16.860 1.00 29.36 80 LYS B CA 1
ATOM 1890 C C . LYS B 2 79 ? -7.664 19.603 -16.855 1.00 27.08 80 LYS B C 1
ATOM 1891 O O . LYS B 2 79 ? -8.842 19.950 -17.015 1.00 25.22 80 LYS B O 1
ATOM 1897 N N . LEU B 2 80 ? -7.291 18.328 -16.685 1.00 20.42 81 LEU B N 1
ATOM 1898 C CA . LEU B 2 80 ? -8.210 17.215 -16.862 1.00 18.40 81 LEU B CA 1
ATOM 1899 C C . LEU B 2 80 ? -8.647 16.695 -15.511 1.00 16.75 81 LEU B C 1
ATOM 1900 O O . LEU B 2 80 ? -7.847 16.636 -14.582 1.00 14.71 81 LEU B O 1
ATOM 1905 N N . SER B 2 81 ? -9.928 16.353 -15.399 1.00 15.74 82 SER B N 1
ATOM 1906 C CA . SER B 2 81 ? -10.469 15.732 -14.203 1.00 17.92 82 SER B CA 1
ATOM 1907 C C . SER B 2 81 ? -11.502 14.674 -14.551 1.00 18.49 82 SER B C 1
ATOM 1908 O O . SER B 2 81 ? -12.209 14.774 -15.582 1.00 17.48 82 SER B O 1
ATOM 1911 N N . GLY B 2 82 ? -11.579 13.651 -13.693 1.00 16.32 83 GLY B N 1
ATOM 1912 C CA . GLY B 2 82 ? -12.646 12.677 -13.694 1.00 16.87 83 GLY B CA 1
ATOM 1913 C C . GLY B 2 82 ? -13.283 12.609 -12.311 1.00 16.44 83 GLY B C 1
ATOM 1914 O O . GLY B 2 82 ? -12.639 12.877 -11.304 1.00 15.45 83 GLY B O 1
ATOM 1915 N N . LYS B 2 83 ? -14.561 12.233 -12.274 1.00 16.42 84 LYS B N 1
ATOM 1916 C CA . LYS B 2 83 ? -15.310 12.121 -11.042 1.00 19.10 84 LYS B CA 1
ATOM 1917 C C . LYS B 2 83 ? -16.069 10.819 -10.932 1.00 16.52 84 LYS B C 1
ATOM 1918 O O . LYS B 2 83 ? -16.389 10.182 -11.928 1.00 15.14 84 LYS B O 1
ATOM 1924 N N . THR B 2 84 ? -16.393 10.445 -9.695 1.00 16.53 85 THR B N 1
ATOM 1925 C CA . THR B 2 84 ? -17.385 9.417 -9.423 1.00 16.91 85 THR B CA 1
ATOM 1926 C C . THR B 2 84 ? -18.130 9.761 -8.135 1.00 17.93 85 THR B C 1
ATOM 1927 O O . THR B 2 84 ? -17.705 10.638 -7.378 1.00 14.97 85 THR B O 1
ATOM 1931 N N . ASP B 2 85 ? -19.233 9.050 -7.903 1.00 18.92 86 ASP B N 1
ATOM 1932 C CA . ASP B 2 85 ? -20.044 9.212 -6.708 1.00 18.39 86 ASP B CA 1
ATOM 1933 C C . ASP B 2 85 ? -20.000 7.963 -5.849 1.00 16.65 86 ASP B C 1
ATOM 1934 O O . ASP B 2 85 ? -20.079 6.868 -6.364 1.00 17.06 86 ASP B O 1
ATOM 1939 N N . ILE B 2 86 ? -19.862 8.152 -4.534 1.00 16.62 87 ILE B N 1
ATOM 1940 C CA . ILE B 2 86 ? -19.882 7.045 -3.580 1.00 15.29 87 ILE B CA 1
ATOM 1941 C C . ILE B 2 86 ? -20.889 7.320 -2.466 1.00 15.89 87 ILE B C 1
ATOM 1942 O O . ILE B 2 86 ? -21.179 8.471 -2.150 1.00 16.20 87 ILE B O 1
ATOM 1947 N N . THR B 2 87 ? -21.443 6.244 -1.902 1.00 16.67 88 THR B N 1
ATOM 1948 C CA . THR B 2 87 ? -22.449 6.336 -0.852 1.00 17.80 88 THR B CA 1
ATOM 1949 C C . THR B 2 87 ? -21.880 5.688 0.391 1.00 17.44 88 THR B C 1
ATOM 1950 O O . THR B 2 87 ? -21.372 4.553 0.329 1.00 15.42 88 THR B O 1
ATOM 1954 N N . VAL B 2 88 ? -21.919 6.434 1.503 1.00 17.13 89 VAL B N 1
ATOM 1955 C CA . VAL B 2 88 ? -21.558 5.882 2.798 1.00 16.27 89 VAL B CA 1
ATOM 1956 C C . VAL B 2 88 ? -22.835 5.477 3.522 1.00 16.50 89 VAL B C 1
ATOM 1957 O O . VAL B 2 88 ? -23.739 6.283 3.698 1.00 17.62 89 VAL B O 1
ATOM 1961 N N . THR B 2 89 ? -22.903 4.207 3.915 1.00 15.89 90 THR B N 1
ATOM 1962 C CA . THR B 2 89 ? -24.054 3.653 4.575 1.00 16.29 90 THR B CA 1
ATOM 1963 C C . THR B 2 89 ? -23.725 3.470 6.056 1.00 18.02 90 THR B C 1
ATOM 1964 O O . THR B 2 89 ? -22.563 3.612 6.460 1.00 16.87 90 THR B O 1
ATOM 1968 N N . PRO B 2 90 ? -24.727 3.139 6.911 1.00 19.06 91 PRO B N 1
ATOM 1969 C CA . PRO B 2 90 ? -24.500 2.997 8.345 1.00 19.54 91 PRO B CA 1
ATOM 1970 C C . PRO B 2 90 ? -23.409 1.978 8.692 1.00 17.79 91 PRO B C 1
ATOM 1971 O O . PRO B 2 90 ? -23.187 1.028 7.931 1.00 16.52 91 PRO B O 1
ATOM 1975 N N . ALA B 2 91 ? -22.745 2.214 9.822 1.00 19.17 92 ALA B N 1
ATOM 1976 C CA . ALA B 2 91 ? -21.716 1.331 10.329 1.00 18.81 92 ALA B CA 1
ATOM 1977 C C . ALA B 2 91 ? -22.307 -0.049 10.510 1.00 20.03 92 ALA B C 1
ATOM 1978 O O . ALA B 2 91 ? -23.481 -0.195 10.867 1.00 18.04 92 ALA B O 1
ATOM 1980 N N . ILE B 2 92 ? -21.484 -1.060 10.239 1.00 17.86 93 ILE B N 1
ATOM 1981 C CA . ILE B 2 92 ? -21.900 -2.444 10.321 1.00 19.03 93 ILE B CA 1
ATOM 1982 C C . ILE B 2 92 ? -21.265 -3.149 11.519 1.00 17.61 93 ILE B C 1
ATOM 1983 O O . ILE B 2 92 ? -20.182 -2.772 11.995 1.00 19.04 93 ILE B O 1
ATOM 1988 N N . LEU B 2 93 ? -21.925 -4.209 11.992 1.00 18.46 94 LEU B N 1
ATOM 1989 C CA . LEU B 2 93 ? -21.317 -5.067 13.008 1.00 17.37 94 LEU B CA 1
ATOM 1990 C C . LEU B 2 93 ? -20.068 -5.738 12.464 1.00 15.36 94 LEU B C 1
ATOM 1991 O O . LEU B 2 93 ? -20.131 -6.484 11.521 1.00 17.27 94 LEU B O 1
ATOM 1996 N N . THR B 2 94 ? -18.927 -5.496 13.100 1.00 17.61 95 THR B N 1
ATOM 1997 C CA . THR B 2 94 ? -17.668 -6.114 12.699 1.00 19.29 95 THR B CA 1
ATOM 1998 C C . THR B 2 94 ? -17.117 -7.146 13.684 1.00 18.47 95 THR B C 1
ATOM 1999 O O . THR B 2 94 ? -16.502 -8.129 13.272 1.00 19.44 95 THR B O 1
ATOM 2003 N N . SER B 2 95 ? -17.320 -6.907 14.979 1.00 19.23 96 SER B N 1
ATOM 2004 C CA . SER B 2 95 ? -16.949 -7.870 16.010 1.00 18.15 96 SER B CA 1
ATOM 2005 C C . SER B 2 95 ? -17.922 -7.855 17.209 1.00 19.45 96 SER B C 1
ATOM 2006 O O . SER B 2 95 ? -18.768 -6.968 17.351 1.00 17.33 96 SER B O 1
ATOM 2009 N N . ILE B 2 96 ? -17.813 -8.899 18.036 1.00 19.45 97 ILE B N 1
ATOM 2010 C CA . ILE B 2 96 ? -18.547 -9.056 19.269 1.00 19.44 97 ILE B CA 1
ATOM 2011 C C . ILE B 2 96 ? -17.559 -9.405 20.373 1.00 20.84 97 ILE B C 1
ATOM 2012 O O . ILE B 2 96 ? -16.761 -10.338 20.231 1.00 17.44 97 ILE B O 1
ATOM 2017 N N . GLN B 2 97 ? -17.621 -8.652 21.476 1.00 21.90 98 GLN B N 1
ATOM 2018 C CA . GLN B 2 97 ? -16.841 -8.923 22.679 1.00 24.68 98 GLN B CA 1
ATOM 2019 C C . GLN B 2 97 ? -17.780 -9.505 23.732 1.00 22.42 98 GLN B C 1
ATOM 2020 O O . GLN B 2 97 ? -18.740 -8.853 24.143 1.00 19.15 98 GLN B O 1
ATOM 2026 N N . ILE B 2 98 ? -17.515 -10.741 24.155 1.00 21.13 99 ILE B N 1
ATOM 2027 C CA . ILE B 2 98 ? -18.305 -11.353 25.219 1.00 21.93 99 ILE B CA 1
ATOM 2028 C C . ILE B 2 98 ? -17.608 -11.255 26.573 1.00 23.77 99 ILE B C 1
ATOM 2029 O O . ILE B 2 98 ? -16.377 -11.246 26.663 1.00 25.04 99 ILE B O 1
ATOM 2034 N N . SER B 2 99 ? -18.425 -11.168 27.626 1.00 23.91 100 SER B N 1
ATOM 2035 C CA . SER B 2 99 ? -17.967 -11.072 28.995 1.00 26.28 100 SER B CA 1
ATOM 2036 C C . SER B 2 99 ? -18.763 -12.049 29.857 1.00 24.00 100 SER B C 1
ATOM 2037 O O . SER B 2 99 ? -19.961 -12.196 29.661 1.00 21.01 100 SER B O 1
ATOM 2040 N N . PRO B 2 100 ? -18.145 -12.755 30.827 1.00 25.99 101 PRO B N 1
ATOM 2041 C CA . PRO B 2 100 ? -16.717 -12.635 31.119 1.00 29.81 101 PRO B CA 1
ATOM 2042 C C . PRO B 2 100 ? -15.771 -13.307 30.109 1.00 33.39 101 PRO B C 1
ATOM 2043 O O . PRO B 2 100 ? -16.139 -14.307 29.502 1.00 31.01 101 PRO B O 1
ATOM 2047 N N . VAL B 2 101 ? -14.565 -12.739 29.981 1.00 36.31 102 VAL B N 1
ATOM 2048 C CA . VAL B 2 101 ? -13.509 -13.189 29.072 1.00 38.13 102 VAL B CA 1
ATOM 2049 C C . VAL B 2 101 ? -13.041 -14.592 29.413 1.00 36.32 102 VAL B C 1
ATOM 2050 O O . VAL B 2 101 ? -12.652 -15.362 28.538 1.00 44.22 102 VAL B O 1
ATOM 2054 N N . LYS B 2 102 ? -13.037 -14.898 30.708 1.00 35.47 103 LYS B N 1
ATOM 2055 C CA . LYS B 2 102 ? -12.852 -16.243 31.198 1.00 34.86 103 LYS B CA 1
ATOM 2056 C C . LYS B 2 102 ? -13.543 -16.276 32.539 1.00 34.72 103 LYS B C 1
ATOM 2057 O O . LYS B 2 102 ? -13.731 -15.243 33.165 1.00 38.67 103 LYS B O 1
ATOM 2063 N N . HIS B 2 103 ? -13.923 -17.473 32.978 1.00 31.03 104 HIS B N 1
ATOM 2064 C CA . HIS B 2 103 ? -14.676 -17.621 34.192 1.00 27.08 104 HIS B CA 1
ATOM 2065 C C . HIS B 2 103 ? -14.535 -19.031 34.725 1.00 25.58 104 HIS B C 1
ATOM 2066 O O . HIS B 2 103 ? -14.397 -19.999 33.957 1.00 22.93 104 HIS B O 1
ATOM 2073 N N . CYS B 2 104 ? -14.559 -19.134 36.057 1.00 26.46 105 CYS B N 1
ATOM 2074 C CA . CYS B 2 104 ? -14.566 -20.403 36.761 1.00 25.56 105 CYS B CA 1
ATOM 2075 C C . CYS B 2 104 ? -15.873 -20.510 37.516 1.00 24.52 105 CYS B C 1
ATOM 2076 O O . CYS B 2 104 ? -16.173 -19.700 38.370 1.00 23.65 105 CYS B O 1
ATOM 2079 N N . LEU B 2 105 ? -16.660 -21.529 37.183 1.00 24.78 106 LEU B N 1
ATOM 2080 C CA . LEU B 2 105 ? -18.012 -21.679 37.688 1.00 25.30 106 LEU B CA 1
ATOM 2081 C C . LEU B 2 105 ? -18.122 -22.998 38.410 1.00 25.75 106 LEU B C 1
ATOM 2082 O O . LEU B 2 105 ? -17.651 -24.013 37.911 1.00 25.48 106 LEU B O 1
ATOM 2087 N N . VAL B 2 106 ? -18.723 -22.982 39.605 1.00 23.79 107 VAL B N 1
ATOM 2088 C CA . VAL B 2 106 ? -18.953 -24.221 40.365 1.00 22.59 107 VAL B CA 1
ATOM 2089 C C . VAL B 2 106 ? -20.112 -24.966 39.736 1.00 20.66 107 VAL B C 1
ATOM 2090 O O . VAL B 2 106 ? -21.118 -24.369 39.373 1.00 18.10 107 VAL B O 1
ATOM 2094 N N . LYS B 2 107 ? -19.973 -26.289 39.597 1.00 20.72 108 LYS B N 1
ATOM 2095 C CA . LYS B 2 107 ? -21.036 -27.097 39.033 1.00 20.29 108 LYS B CA 1
ATOM 2096 C C . LYS B 2 107 ? -22.341 -26.835 39.792 1.00 18.89 108 LYS B C 1
ATOM 2097 O O . LYS B 2 107 ? -22.328 -26.749 40.993 1.00 18.56 108 LYS B O 1
ATOM 2103 N N . GLY B 2 108 ? -23.457 -26.702 39.067 1.00 18.40 109 GLY B N 1
ATOM 2104 C CA . GLY B 2 108 ? -24.753 -26.407 39.669 1.00 19.42 109 GLY B CA 1
ATOM 2105 C C . GLY B 2 108 ? -25.072 -24.925 39.850 1.00 19.52 109 GLY B C 1
ATOM 2106 O O . GLY B 2 108 ? -26.142 -24.571 40.330 1.00 22.89 109 GLY B O 1
ATOM 2107 N N . LEU B 2 109 ? -24.141 -24.054 39.464 1.00 18.73 110 LEU B N 1
ATOM 2108 C CA . LEU B 2 109 ? -24.356 -22.603 39.550 1.00 19.57 110 LEU B CA 1
ATOM 2109 C C . LEU B 2 109 ? -24.441 -22.037 38.136 1.00 18.95 110 LEU B C 1
ATOM 2110 O O . LEU B 2 109 ? -24.137 -22.724 37.165 1.00 15.69 110 LEU B O 1
ATOM 2115 N N . THR B 2 110 ? -24.826 -20.762 38.046 1.00 19.85 111 THR B N 1
ATOM 2116 C CA . THR B 2 110 ? -25.175 -20.118 36.815 1.00 21.30 111 THR B CA 1
ATOM 2117 C C . THR B 2 110 ? -24.442 -18.798 36.769 1.00 22.33 111 THR B C 1
ATOM 2118 O O . THR B 2 110 ? -24.364 -18.105 37.777 1.00 21.13 111 THR B O 1
ATOM 2122 N N . GLU B 2 111 ? -23.909 -18.453 35.588 1.00 21.91 112 GLU B N 1
ATOM 2123 C CA . GLU B 2 111 ? -23.270 -17.157 35.352 1.00 22.55 112 GLU B CA 1
ATOM 2124 C C . GLU B 2 111 ? -23.874 -16.537 34.103 1.00 21.03 112 GLU B C 1
ATOM 2125 O O . GLU B 2 111 ? -24.079 -17.224 33.125 1.00 18.28 112 GLU B O 1
ATOM 2131 N N . LYS B 2 112 ? -24.134 -15.228 34.146 1.00 20.53 113 LYS B N 1
ATOM 2132 C CA . LYS B 2 112 ? -24.708 -14.500 33.027 1.00 22.52 113 LYS B CA 1
ATOM 2133 C C . LYS B 2 112 ? -23.620 -13.902 32.159 1.00 21.20 113 LYS B C 1
ATOM 2134 O O . LYS B 2 112 ? -22.860 -13.042 32.609 1.00 18.78 113 LYS B O 1
ATOM 2140 N N . PHE B 2 113 ? -23.569 -14.354 30.901 1.00 17.88 114 PHE B N 1
ATOM 2141 C CA . PHE B 2 113 ? -22.663 -13.816 29.926 1.00 17.87 114 PHE B CA 1
ATOM 2142 C C . PHE B 2 113 ? -23.363 -12.644 29.250 1.00 18.98 114 PHE B C 1
ATOM 2143 O O . PHE B 2 113 ? -24.583 -12.626 29.095 1.00 17.74 114 PHE B O 1
ATOM 2151 N N . SER B 2 114 ? -22.574 -11.652 28.841 1.00 19.40 115 SER B N 1
ATOM 2152 C CA . SER B 2 114 ? -23.086 -10.517 28.095 1.00 19.96 115 SER B CA 1
ATOM 2153 C C . SER B 2 114 ? -22.255 -10.294 26.833 1.00 18.71 115 SER B C 1
ATOM 2154 O O . SER B 2 114 ? -21.089 -10.671 26.781 1.00 17.72 115 SER B O 1
ATOM 2157 N N . ALA B 2 115 ? -22.863 -9.673 25.813 1.00 18.35 116 ALA B N 1
ATOM 2158 C CA . ALA B 2 115 ? -22.236 -9.470 24.510 1.00 18.67 116 ALA B CA 1
ATOM 2159 C C . ALA B 2 115 ? -22.307 -8.010 24.090 1.00 19.83 116 ALA B C 1
ATOM 2160 O O . ALA B 2 115 ? -23.373 -7.399 24.142 1.00 21.10 116 ALA B O 1
ATOM 2162 N N . THR B 2 116 ? -21.156 -7.462 23.696 1.00 19.45 117 THR B N 1
ATOM 2163 C CA . THR B 2 116 ? -21.030 -6.103 23.176 1.00 22.98 117 THR B CA 1
ATOM 2164 C C . THR B 2 116 ? -20.671 -6.192 21.703 1.00 20.08 117 THR B C 1
ATOM 2165 O O . THR B 2 116 ? -19.653 -6.791 21.339 1.00 21.23 117 THR B O 1
ATOM 2169 N N . GLY B 2 117 ? -21.531 -5.613 20.859 1.00 19.65 118 GLY B N 1
ATOM 2170 C CA . GLY B 2 117 ? -21.276 -5.482 19.431 1.00 19.53 118 GLY B CA 1
ATOM 2171 C C . GLY B 2 117 ? -20.384 -4.298 19.182 1.00 20.61 118 GLY B C 1
ATOM 2172 O O . GLY B 2 117 ? -20.631 -3.223 19.733 1.00 22.48 118 GLY B O 1
ATOM 2173 N N . ILE B 2 118 ? -19.327 -4.504 18.391 1.00 20.34 119 ILE B N 1
ATOM 2174 C CA . ILE B 2 118 ? -18.433 -3.440 17.957 1.00 22.48 119 ILE B CA 1
ATOM 2175 C C . ILE B 2 118 ? -18.618 -3.273 16.456 1.00 19.76 119 ILE B C 1
ATOM 2176 O O . ILE B 2 118 ? -18.667 -4.255 15.713 1.00 17.61 119 ILE B O 1
ATOM 2181 N N . TYR B 2 119 ? -18.776 -2.019 16.027 1.00 18.78 120 TYR B N 1
ATOM 2182 C CA . TYR B 2 119 ? -19.193 -1.637 14.659 1.00 19.34 120 TYR B CA 1
ATOM 2183 C C . TYR B 2 119 ? -17.984 -1.071 13.907 1.00 19.18 120 TYR B C 1
ATOM 2184 O O . TYR B 2 119 ? -16.929 -0.838 14.516 1.00 17.52 120 TYR B O 1
ATOM 2193 N N . SER B 2 120 ? -18.158 -0.881 12.599 1.00 19.37 121 SER B N 1
ATOM 2194 C CA . SER B 2 120 ? -17.065 -0.565 11.694 1.00 18.99 121 SER B CA 1
ATOM 2195 C C . SER B 2 120 ? -16.472 0.807 11.956 1.00 18.28 121 SER B C 1
ATOM 2196 O O . SER B 2 120 ? -15.353 1.072 11.527 1.00 18.13 121 SER B O 1
ATOM 2199 N N . ASP B 2 121 ? -17.221 1.671 12.651 1.00 18.79 122 ASP B N 1
ATOM 2200 C CA . ASP B 2 121 ? -16.724 2.975 13.092 1.00 20.52 122 ASP B CA 1
ATOM 2201 C C . ASP B 2 121 ? -16.290 2.971 14.572 1.00 21.75 122 ASP B C 1
ATOM 2202 O O . ASP B 2 121 ? -16.070 4.021 15.168 1.00 19.97 122 ASP B O 1
ATOM 2207 N N . ASN B 2 122 ? -16.186 1.770 15.151 1.00 23.01 123 ASN B N 1
ATOM 2208 C CA . ASN B 2 122 ? -15.826 1.578 16.548 1.00 23.95 123 ASN B CA 1
ATOM 2209 C C . ASN B 2 122 ? -16.836 2.084 17.566 1.00 23.32 123 ASN B C 1
ATOM 2210 O O . ASN B 2 122 ? -16.531 2.182 18.753 1.00 26.89 123 ASN B O 1
ATOM 2215 N N . SER B 2 123 ? -18.059 2.353 17.115 1.00 21.58 124 SER B N 1
ATOM 2216 C CA . SER B 2 123 ? -19.171 2.509 18.022 1.00 22.17 124 SER B CA 1
ATOM 2217 C C . SER B 2 123 ? -19.475 1.108 18.549 1.00 22.14 124 SER B C 1
ATOM 2218 O O . SER B 2 123 ? -19.016 0.092 17.987 1.00 19.00 124 SER B O 1
ATOM 2221 N N . SER B 2 124 ? -20.262 1.045 19.620 1.00 23.65 125 SER B N 1
ATOM 2222 C CA . SER B 2 124 ? -20.610 -0.236 20.227 1.00 24.21 125 SER B CA 1
ATOM 2223 C C . SER B 2 124 ? -21.921 -0.156 20.969 1.00 26.43 125 SER B C 1
ATOM 2224 O O . SER B 2 124 ? -22.410 0.951 21.253 1.00 27.44 125 SER B O 1
ATOM 2227 N N . LYS B 2 125 ? -22.487 -1.328 21.285 1.00 24.81 126 LYS B N 1
ATOM 2228 C CA . LYS B 2 125 ? -23.668 -1.435 22.130 1.00 26.45 126 LYS B CA 1
ATOM 2229 C C . LYS B 2 125 ? -23.846 -2.853 22.639 1.00 24.05 126 LYS B C 1
ATOM 2230 O O . LYS B 2 125 ? -23.257 -3.803 22.125 1.00 20.56 126 LYS B O 1
ATOM 2236 N N . ASP B 2 126 ? -24.703 -2.984 23.644 1.00 25.10 127 ASP B N 1
ATOM 2237 C CA . ASP B 2 126 ? -25.029 -4.271 24.231 1.00 25.43 127 ASP B CA 1
ATOM 2238 C C . ASP B 2 126 ? -25.958 -4.993 23.282 1.00 23.16 127 ASP B C 1
ATOM 2239 O O . ASP B 2 126 ? -26.995 -4.468 22.908 1.00 25.88 127 ASP B O 1
ATOM 2244 N N . ILE B 2 127 ? -25.577 -6.204 22.884 1.00 20.85 128 ILE B N 1
ATOM 2245 C CA . ILE B 2 127 ? -26.405 -7.048 22.018 1.00 20.39 128 ILE B CA 1
ATOM 2246 C C . ILE B 2 127 ? -26.629 -8.432 22.658 1.00 18.49 128 ILE B C 1
ATOM 2247 O O . ILE B 2 127 ? -26.834 -9.452 21.956 1.00 18.09 128 ILE B O 1
ATOM 2252 N N . THR B 2 128 ? -26.578 -8.466 23.991 1.00 17.84 129 THR B N 1
ATOM 2253 C CA . THR B 2 128 ? -26.709 -9.715 24.766 1.00 19.60 129 THR B CA 1
ATOM 2254 C C . THR B 2 128 ? -27.929 -10.561 24.377 1.00 18.88 129 THR B C 1
ATOM 2255 O O . THR B 2 128 ? -27.848 -11.782 24.264 1.00 20.23 129 THR B O 1
ATOM 2259 N N . SER B 2 129 ? -29.063 -9.889 24.168 1.00 22.97 130 SER B N 1
ATOM 2260 C CA . SER B 2 129 ? -30.325 -10.554 23.820 1.00 25.26 130 SER B CA 1
ATOM 2261 C C . SER B 2 129 ? -30.496 -10.835 22.308 1.00 23.47 130 SER B C 1
ATOM 2262 O O . SE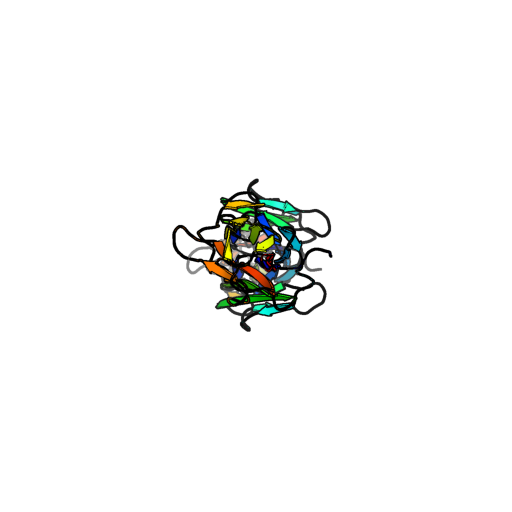R B 2 129 ? -31.316 -11.679 21.921 1.00 23.38 130 SER B O 1
ATOM 2265 N N . ALA B 2 130 ? -29.705 -10.141 21.475 1.00 20.12 131 ALA B N 1
ATOM 2266 C CA . ALA B 2 130 ? -29.761 -10.265 20.023 1.00 18.63 131 ALA B CA 1
ATOM 2267 C C . ALA B 2 130 ? -28.941 -11.436 19.498 1.00 17.39 131 ALA B C 1
ATOM 2268 O O . ALA B 2 130 ? -29.326 -12.132 18.538 1.00 19.01 131 ALA B O 1
ATOM 2270 N N . VAL B 2 131 ? -27.777 -11.639 20.110 1.00 16.21 132 VAL B N 1
ATOM 2271 C CA . VAL B 2 131 ? -26.893 -12.716 19.736 1.00 17.12 132 VAL B CA 1
ATOM 2272 C C . VAL B 2 131 ? -27.516 -14.073 20.074 1.00 14.72 132 VAL B C 1
ATOM 2273 O O . VAL B 2 131 ? -28.472 -14.185 20.843 1.00 14.85 132 VAL B O 1
ATOM 2277 N N . THR B 2 132 ? -26.971 -15.110 19.446 1.00 13.98 133 THR B N 1
ATOM 2278 C CA . THR B 2 132 ? -27.290 -16.474 19.794 1.00 14.23 133 THR B CA 1
ATOM 2279 C C . THR B 2 132 ? -26.088 -16.957 20.555 1.00 14.60 133 THR B C 1
ATOM 2280 O O . THR B 2 132 ? -24.953 -16.756 20.106 1.00 13.83 133 THR B O 1
ATOM 2284 N N . TRP B 2 133 ? -26.334 -17.563 21.729 1.00 14.69 134 TRP B N 1
ATOM 2285 C CA . TRP B 2 133 ? -25.270 -18.087 22.594 1.00 13.71 134 TRP B CA 1
ATOM 2286 C C . TRP B 2 133 ? -25.065 -19.571 22.332 1.00 13.67 134 TRP B C 1
ATOM 2287 O O . TRP B 2 133 ? -26.043 -20.320 22.124 1.00 12.97 134 TRP B O 1
ATOM 2298 N N . HIS B 2 134 ? -23.794 -19.991 22.325 1.00 13.25 135 HIS B N 1
ATOM 2299 C CA . HIS B 2 134 ? -23.403 -21.379 22.031 1.00 13.67 135 HIS B CA 1
ATOM 2300 C C . HIS B 2 134 ? -22.439 -21.898 23.104 1.00 14.24 135 HIS B C 1
ATOM 2301 O O . HIS B 2 134 ? -21.590 -21.143 23.593 1.00 15.05 135 HIS B O 1
ATOM 2308 N N . SER B 2 135 ? -22.574 -23.182 23.454 1.00 13.82 136 SER B N 1
ATOM 2309 C CA . SER B 2 135 ? -21.576 -23.899 24.243 1.00 14.84 136 SER B CA 1
ATOM 2310 C C . SER B 2 135 ? -21.014 -25.040 23.385 1.00 15.29 136 SER B C 1
ATOM 2311 O O . SER B 2 135 ? -21.775 -25.762 22.732 1.00 13.50 136 SER B O 1
ATOM 2314 N N . SER B 2 136 ? -19.688 -25.213 23.421 1.00 15.02 137 SER B N 1
ATOM 2315 C CA . SER B 2 136 ? -19.057 -26.285 22.693 1.00 17.34 137 SER B CA 1
ATOM 2316 C C . SER B 2 136 ? -19.317 -27.661 23.322 1.00 18.73 137 SER B C 1
ATOM 2317 O O . SER B 2 136 ? -19.036 -28.680 22.700 1.00 21.02 137 SER B O 1
ATOM 2320 N N . ASN B 2 137 ? -19.867 -27.686 24.541 1.00 17.44 138 ASN B N 1
ATOM 2321 C CA . ASN B 2 137 ? -20.150 -28.945 25.242 1.00 19.43 138 ASN B CA 1
ATOM 2322 C C . ASN B 2 137 ? -21.171 -28.773 26.367 1.00 18.18 138 ASN B C 1
ATOM 2323 O O . ASN B 2 137 ? -20.826 -28.340 27.486 1.00 19.43 138 ASN B O 1
ATOM 2328 N N . ASN B 2 138 ? -22.436 -29.084 26.059 1.00 17.54 139 ASN B N 1
ATOM 2329 C CA . ASN B 2 138 ? -23.517 -28.954 27.033 1.00 19.61 139 ASN B CA 1
ATOM 2330 C C . ASN B 2 138 ? -23.401 -29.865 28.263 1.00 19.35 139 ASN B C 1
ATOM 2331 O O . ASN B 2 138 ? -24.085 -29.645 29.254 1.00 22.45 139 ASN B O 1
ATOM 2336 N N . SER B 2 139 ? -22.542 -30.885 28.192 1.00 21.01 140 SER B N 1
ATOM 2337 C CA . SER B 2 139 ? -22.264 -31.766 29.332 1.00 22.74 140 SER B CA 1
ATOM 2338 C C . SER B 2 139 ? -21.307 -31.128 30.344 1.00 22.10 140 SER B C 1
ATOM 2339 O O . SER B 2 139 ? -21.103 -31.659 31.443 1.00 20.75 140 SER B O 1
ATOM 2342 N N . VAL B 2 140 ? -20.704 -30.000 29.951 1.00 19.74 141 VAL B N 1
ATOM 2343 C CA . VAL B 2 140 ? -19.877 -29.198 30.847 1.00 20.37 141 VAL B CA 1
ATOM 2344 C C . VAL B 2 140 ? -20.637 -27.939 31.267 1.00 18.73 141 VAL B C 1
ATOM 2345 O O . VAL B 2 140 ? -20.660 -27.614 32.453 1.00 19.14 141 VAL B O 1
ATOM 2349 N N . ALA B 2 141 ? -21.264 -27.257 30.296 1.00 15.56 142 ALA B N 1
ATOM 2350 C CA . ALA B 2 141 ? -22.151 -26.137 30.565 1.00 16.57 142 ALA B CA 1
ATOM 2351 C C . ALA B 2 141 ? -23.159 -25.909 29.462 1.00 15.14 142 ALA B C 1
ATOM 2352 O O . ALA B 2 141 ? -22.842 -26.053 28.281 1.00 15.66 142 ALA B O 1
ATOM 2354 N N . THR B 2 142 ? -24.392 -25.565 29.856 1.00 14.96 143 THR B N 1
ATOM 2355 C CA . THR B 2 142 ? -25.412 -25.158 28.907 1.00 15.58 143 THR B CA 1
ATOM 2356 C C . THR B 2 142 ? -25.421 -23.645 28.922 1.00 14.84 143 THR B C 1
ATOM 2357 O O . THR B 2 142 ? -24.908 -23.050 29.847 1.00 13.63 143 THR B O 1
ATOM 2361 N N . ILE B 2 143 ? -25.999 -23.031 27.888 1.00 13.93 144 ILE B N 1
ATOM 2362 C CA . ILE B 2 143 ? -26.178 -21.592 27.856 1.00 13.50 144 ILE B CA 1
ATOM 2363 C C . ILE B 2 143 ? -27.480 -21.289 27.140 1.00 13.83 144 ILE B C 1
ATOM 2364 O O . ILE B 2 143 ? -27.760 -21.852 26.082 1.00 13.92 144 ILE B O 1
ATOM 2369 N N . SER B 2 144 ? -28.293 -20.414 27.730 1.00 12.35 145 SER B N 1
ATOM 2370 C CA . SER B 2 144 ? -29.656 -20.239 27.302 1.00 12.90 145 SER B CA 1
ATOM 2371 C C . SER B 2 144 ? -29.780 -19.178 26.226 1.00 12.97 145 SER B C 1
ATOM 2372 O O . SER B 2 144 ? -29.037 -18.185 26.205 1.00 13.26 145 SER B O 1
ATOM 2375 N N . ASN B 2 145 ? -30.742 -19.404 25.325 1.00 13.62 146 ASN B N 1
ATOM 2376 C CA . ASN B 2 145 ? -31.174 -18.428 24.336 1.00 13.43 146 ASN B CA 1
ATOM 2377 C C . ASN B 2 145 ? -32.632 -18.021 24.583 1.00 15.23 146 ASN B C 1
ATOM 2378 O O . ASN B 2 145 ? -33.233 -17.317 23.773 1.00 15.71 146 ASN B O 1
ATOM 2383 N N . THR B 2 146 ? -33.163 -18.407 25.751 1.00 16.20 147 THR B N 1
ATOM 2384 C CA . THR B 2 146 ? -34.542 -18.143 26.119 1.00 16.90 147 THR B CA 1
ATOM 2385 C C . THR B 2 146 ? -34.726 -16.675 26.515 1.00 19.25 147 THR B C 1
ATOM 2386 O O . THR B 2 146 ? -33.899 -16.114 27.225 1.00 17.62 147 THR B O 1
ATOM 2390 N N . LYS B 2 147 ? -35.804 -16.060 26.009 1.00 19.99 148 LYS B N 1
ATOM 2391 C CA . LYS B 2 147 ? -36.156 -14.685 26.315 1.00 24.90 148 LYS B CA 1
ATOM 2392 C C . LYS B 2 147 ? -36.131 -14.463 27.822 1.00 22.76 148 LYS B C 1
ATOM 2393 O O . LYS B 2 147 ? -36.761 -15.203 28.557 1.00 19.59 148 LYS B O 1
ATOM 2399 N N . GLY B 2 148 ? -35.374 -13.444 28.246 1.00 22.69 149 GLY B N 1
ATOM 2400 C CA . GLY B 2 148 ? -35.201 -13.102 29.642 1.00 23.89 149 GLY B CA 1
ATOM 2401 C C . GLY B 2 148 ? -34.079 -13.842 30.372 1.00 23.07 149 GLY B C 1
ATOM 2402 O O . GLY B 2 148 ? -33.811 -13.539 31.523 1.00 22.63 149 GLY B O 1
ATOM 2403 N N . TYR B 2 149 ? -33.438 -14.809 29.702 1.00 21.73 150 TYR B N 1
ATOM 2404 C CA . TYR B 2 149 ? -32.335 -15.646 30.251 1.00 20.48 150 TYR B CA 1
ATOM 2405 C C . TYR B 2 149 ? -31.169 -15.733 29.271 1.00 19.09 150 TYR B C 1
ATOM 2406 O O . TYR B 2 149 ? -30.262 -16.557 29.518 1.00 17.27 150 TYR B O 1
ATOM 2415 N N . GLN B 2 150 ? -31.167 -14.888 28.229 1.00 18.00 151 GLN B N 1
ATOM 2416 C CA . GLN B 2 150 ? -30.153 -14.959 27.194 1.00 17.36 151 GLN B CA 1
ATOM 2417 C C . GLN B 2 150 ? -28.790 -14.773 27.848 1.00 15.64 151 GLN B C 1
ATOM 2418 O O . GLN B 2 150 ? -28.568 -13.833 28.563 1.00 15.44 151 GLN B O 1
ATOM 2424 N N . GLY B 2 151 ? -27.886 -15.711 27.572 1.00 14.60 152 GLY B N 1
ATOM 2425 C CA . GLY B 2 151 ? -26.514 -15.649 28.028 1.00 13.85 152 GLY B CA 1
ATOM 2426 C C . GLY B 2 151 ? -26.304 -16.380 29.335 1.00 14.17 152 GLY B C 1
ATOM 2427 O O . GLY B 2 151 ? -25.194 -16.426 29.829 1.00 13.25 152 GLY B O 1
ATOM 2428 N N . GLN B 2 152 ? -27.371 -16.964 29.879 1.00 14.54 153 GLN B N 1
ATOM 2429 C CA . GLN B 2 152 ? -27.308 -17.640 31.168 1.00 16.42 153 GLN B CA 1
ATOM 2430 C C . GLN B 2 152 ? -26.615 -18.983 31.003 1.00 15.02 153 GLN B C 1
ATOM 2431 O O . GLN B 2 152 ? -27.130 -19.849 30.338 1.00 13.28 153 GLN B O 1
ATOM 2437 N N . ALA B 2 153 ? -25.419 -19.116 31.588 1.00 15.08 154 ALA B N 1
ATOM 2438 C CA . ALA B 2 153 ? -24.604 -20.317 31.494 1.00 16.04 154 ALA B CA 1
ATOM 2439 C C . ALA B 2 153 ? -24.677 -21.103 32.801 1.00 15.79 154 ALA B C 1
ATOM 2440 O O . ALA B 2 153 ? -24.493 -20.534 33.848 1.00 15.71 154 ALA B O 1
ATOM 2442 N N . HIS B 2 154 ? -24.944 -22.409 32.720 1.00 15.44 155 HIS B N 1
ATOM 2443 C CA . HIS B 2 154 ? -25.127 -23.253 33.890 1.00 16.47 155 HIS B CA 1
ATOM 2444 C C . HIS B 2 154 ? -24.137 -24.392 33.877 1.00 16.61 155 HIS B C 1
ATOM 2445 O O . HIS B 2 154 ? -24.072 -25.132 32.907 1.00 15.74 155 HIS B O 1
ATOM 2452 N N . GLY B 2 155 ? -23.365 -24.527 34.960 1.00 17.52 156 GLY B N 1
ATOM 2453 C CA . GLY B 2 155 ? -22.402 -25.603 35.097 1.00 18.01 156 GLY B CA 1
ATOM 2454 C C . GLY B 2 155 ? -23.047 -26.965 35.232 1.00 19.42 156 GLY B C 1
ATOM 2455 O O . GLY B 2 155 ? -23.632 -27.271 36.250 1.00 19.98 156 GLY B O 1
ATOM 2456 N N . THR B 2 156 ? -22.931 -27.795 34.194 1.00 21.07 157 THR B N 1
ATOM 2457 C CA . THR B 2 156 ? -23.550 -29.133 34.197 1.00 22.35 157 THR B CA 1
ATOM 2458 C C . THR B 2 156 ? -22.584 -30.278 34.495 1.00 22.33 157 THR B C 1
ATOM 2459 O O . THR B 2 156 ? -23.014 -31.359 34.811 1.00 25.84 157 THR B O 1
ATOM 2463 N N . GLY B 2 157 ? -21.278 -30.036 34.367 1.00 21.70 158 GLY B N 1
ATOM 2464 C CA . GLY B 2 157 ? -20.259 -31.031 34.679 1.00 21.69 158 GLY B CA 1
ATOM 2465 C C . GLY B 2 157 ? -18.882 -30.404 34.621 1.00 22.51 158 GLY B C 1
ATOM 2466 O O . GLY B 2 157 ? -18.697 -29.363 33.980 1.00 23.68 158 GLY B O 1
ATOM 2467 N N . THR B 2 158 ? -17.905 -31.020 35.293 1.00 21.73 159 THR B N 1
ATOM 2468 C CA . THR B 2 158 ? -16.567 -30.454 35.381 1.00 23.75 159 THR B CA 1
ATOM 2469 C C . THR B 2 158 ? -15.870 -30.571 34.034 1.00 23.77 159 THR B C 1
ATOM 2470 O O . THR B 2 158 ? -16.090 -31.529 33.308 1.00 24.37 159 THR B O 1
ATOM 2474 N N . GLY B 2 159 ? -15.029 -29.582 33.715 1.00 22.01 160 GLY B N 1
ATOM 2475 C CA . GLY B 2 159 ? -14.290 -29.534 32.479 1.00 23.90 160 GLY B CA 1
ATOM 2476 C C . GLY B 2 159 ? -14.157 -28.098 32.042 1.00 24.47 160 GLY B C 1
ATOM 2477 O O . GLY B 2 159 ? -14.420 -27.184 32.816 1.00 25.15 160 GLY B O 1
ATOM 2478 N N . THR B 2 160 ? -13.748 -27.898 30.790 1.00 23.09 161 THR B N 1
ATOM 2479 C CA . THR B 2 160 ? -13.664 -26.584 30.191 1.00 23.77 161 THR B CA 1
ATOM 2480 C C . THR B 2 160 ? -14.456 -26.611 28.907 1.00 23.73 161 THR B C 1
ATOM 2481 O O . THR B 2 160 ? -14.539 -27.638 28.234 1.00 22.85 161 THR B O 1
ATOM 2485 N N . VAL B 2 161 ? -15.048 -25.463 28.572 1.00 21.83 162 VAL B N 1
ATOM 2486 C CA . VAL B 2 161 ? -15.916 -25.356 27.435 1.00 21.71 162 VAL B CA 1
ATOM 2487 C C . VAL B 2 161 ? -15.712 -23.988 26.793 1.00 22.14 162 VAL B C 1
ATOM 2488 O O . VAL B 2 161 ? -15.305 -23.026 27.477 1.00 21.72 162 VAL B O 1
ATOM 2492 N N . ASP B 2 162 ? -15.942 -23.922 25.473 1.00 21.61 163 ASP B N 1
ATOM 2493 C CA . ASP B 2 162 ? -15.945 -22.678 24.709 1.00 23.92 163 ASP B CA 1
ATOM 2494 C C . ASP B 2 162 ? -17.341 -22.107 24.686 1.00 20.94 163 ASP B C 1
ATOM 2495 O O . ASP B 2 162 ? -18.286 -22.780 24.274 1.00 22.24 163 ASP B O 1
ATOM 2500 N N . ILE B 2 163 ? -17.461 -20.860 25.137 1.00 20.06 164 ILE B N 1
ATOM 2501 C CA . ILE B 2 163 ? -18.682 -20.091 25.005 1.00 18.50 164 ILE B CA 1
ATOM 2502 C C . ILE B 2 163 ? -18.441 -19.071 23.906 1.00 18.65 164 ILE B C 1
ATOM 2503 O O . ILE B 2 163 ? -17.374 -18.445 23.851 1.00 19.54 164 ILE B O 1
ATOM 2508 N N . LYS B 2 164 ? -19.441 -18.909 23.031 1.00 18.41 165 LYS B N 1
ATOM 2509 C CA . LYS B 2 164 ? -19.399 -17.873 22.027 1.00 17.50 165 LYS B CA 1
ATOM 2510 C C . LYS B 2 164 ? -20.775 -17.334 21.723 1.00 16.64 165 LYS B C 1
ATOM 2511 O O . LYS B 2 164 ? -21.781 -17.974 21.984 1.00 15.49 165 LYS B O 1
ATOM 2517 N N . ALA B 2 165 ? -20.788 -16.097 21.217 1.00 16.33 166 ALA B N 1
ATOM 2518 C CA . ALA B 2 165 ? -21.968 -15.436 20.728 1.00 15.27 166 ALA B CA 1
ATOM 2519 C C . ALA B 2 165 ? -21.805 -15.193 19.251 1.00 15.54 166 ALA B C 1
ATOM 2520 O O . ALA B 2 165 ? -20.701 -14.900 18.773 1.00 17.46 166 ALA B O 1
ATOM 2522 N N . THR B 2 166 ? -22.917 -15.308 18.527 1.00 14.46 167 THR B N 1
ATOM 2523 C CA . THR B 2 166 ? -22.947 -15.062 17.107 1.00 14.56 167 THR B CA 1
ATOM 2524 C C . THR B 2 166 ? -24.149 -14.217 16.761 1.00 15.70 167 THR B C 1
ATOM 2525 O O . THR B 2 166 ? -25.176 -14.266 17.432 1.00 17.09 167 THR B O 1
ATOM 2529 N N . LEU B 2 167 ? -24.001 -13.429 15.691 1.00 16.90 168 LEU B N 1
ATOM 2530 C CA . LEU B 2 167 ? -25.085 -12.650 15.130 1.00 16.28 168 LEU B CA 1
ATOM 2531 C C . LEU B 2 167 ? -24.807 -12.551 13.637 1.00 16.47 168 LEU B C 1
ATOM 2532 O O . LEU B 2 167 ? -23.833 -11.913 13.217 1.00 15.19 168 LEU B O 1
ATOM 2537 N N . GLY B 2 168 ? -25.625 -13.249 12.846 1.00 16.78 169 GLY B N 1
ATOM 2538 C CA . GLY B 2 168 ? -25.384 -13.393 11.426 1.00 16.96 169 GLY B CA 1
ATOM 2539 C C . GLY B 2 168 ? -24.030 -14.031 11.230 1.00 17.17 169 GLY B C 1
ATOM 2540 O O . GLY B 2 168 ? -23.727 -15.044 11.865 1.00 16.79 169 GLY B O 1
ATOM 2541 N N . ASN B 2 169 ? -23.210 -13.437 10.354 1.00 16.48 170 ASN B N 1
ATOM 2542 C CA . ASN B 2 169 ? -21.902 -13.993 10.025 1.00 17.02 170 ASN B CA 1
ATOM 2543 C C . ASN B 2 169 ? -20.765 -13.526 10.944 1.00 15.64 170 ASN B C 1
ATOM 2544 O O . ASN B 2 169 ? -19.591 -13.785 10.649 1.00 15.50 170 ASN B O 1
ATOM 2549 N N . VAL B 2 170 ? -21.112 -12.828 12.036 1.00 14.33 171 VAL B N 1
ATOM 2550 C CA . VAL B 2 170 ? -20.140 -12.380 13.022 1.00 14.06 171 VAL B CA 1
ATOM 2551 C C . VAL B 2 170 ? -20.192 -13.326 14.231 1.00 14.65 171 VAL B C 1
ATOM 2552 O O . VAL B 2 170 ? -21.275 -13.704 14.690 1.00 13.91 171 VAL B O 1
ATOM 2556 N N . SER B 2 171 ? -19.000 -13.707 14.715 1.00 15.11 172 SER B N 1
ATOM 2557 C CA . SER B 2 171 ? -18.820 -14.538 15.882 1.00 14.36 172 SER B CA 1
ATOM 2558 C C . SER B 2 171 ? -17.881 -13.817 16.849 1.00 16.92 172 SER B C 1
ATOM 2559 O O . SER B 2 171 ? -16.888 -13.222 16.435 1.00 15.60 172 SER B O 1
ATOM 2562 N N . SER B 2 172 ? -18.227 -13.872 18.141 1.00 18.15 173 SER B N 1
ATOM 2563 C CA . SER B 2 172 ? -17.395 -13.357 19.227 1.00 18.79 173 SER B CA 1
ATOM 2564 C C . SER B 2 172 ? -16.140 -14.201 19.289 1.00 20.33 173 SER B C 1
ATOM 2565 O O . SER B 2 172 ? -16.073 -15.277 18.682 1.00 15.57 173 SER B O 1
ATOM 2568 N N . GLN B 2 173 ? -15.138 -13.702 20.021 1.00 24.04 174 GLN B N 1
ATOM 2569 C CA . GLN B 2 173 ? -14.019 -14.519 20.434 1.00 26.68 174 GLN B CA 1
ATOM 2570 C C . GLN B 2 173 ? -14.595 -15.526 21.431 1.00 22.74 174 GLN B C 1
ATOM 2571 O O . GLN B 2 173 ? -15.629 -15.290 22.023 1.00 22.86 174 GLN B O 1
ATOM 2577 N N . VAL B 2 174 ? -13.936 -16.673 21.554 1.00 24.90 175 VAL B N 1
ATOM 2578 C CA . VAL B 2 174 ? -14.283 -17.703 22.506 1.00 24.17 175 VAL B CA 1
ATOM 2579 C C . VAL B 2 174 ? -13.915 -17.261 23.926 1.00 25.72 175 VAL B C 1
ATOM 2580 O O . VAL B 2 174 ? -12.812 -16.761 24.173 1.00 24.40 175 VAL B O 1
ATOM 2584 N N . SER B 2 175 ? -14.857 -17.437 24.858 1.00 24.67 176 SER B N 1
ATOM 2585 C CA . SER B 2 175 ? -14.571 -17.339 26.288 1.00 27.64 176 SER B CA 1
ATOM 2586 C C . SER B 2 175 ? -14.450 -18.751 26.872 1.00 24.88 176 SER B C 1
ATOM 2587 O O . SER B 2 175 ? -15.354 -19.572 26.721 1.00 23.38 176 SER B O 1
ATOM 2590 N N . LYS B 2 176 ? -13.308 -19.032 27.513 1.00 27.37 177 LYS B N 1
ATOM 2591 C CA . LYS B 2 176 ? -13.069 -20.288 28.224 1.00 27.08 177 LYS B CA 1
ATOM 2592 C C . LYS B 2 176 ? -13.806 -20.270 29.556 1.00 25.31 177 LYS B C 1
ATOM 2593 O O . LYS B 2 176 ? -13.493 -19.462 30.450 1.00 23.29 177 LYS B O 1
ATOM 2599 N N . LEU B 2 177 ? -14.795 -21.163 29.665 1.00 22.91 178 LEU B N 1
ATOM 2600 C CA . LEU B 2 177 ? -15.565 -21.356 30.873 1.00 20.23 178 LEU B CA 1
ATOM 2601 C C . LEU B 2 177 ? -15.174 -22.679 31.461 1.00 20.78 178 LEU B C 1
ATOM 2602 O O . LEU B 2 177 ? -15.405 -23.724 30.856 1.00 19.22 178 LEU B O 1
ATOM 2607 N N . SER B 2 178 ? -14.559 -22.636 32.652 1.00 22.11 179 SER B N 1
ATOM 2608 C CA . SER B 2 178 ? -14.204 -23.832 33.384 1.00 22.59 179 SER B CA 1
ATOM 2609 C C . SE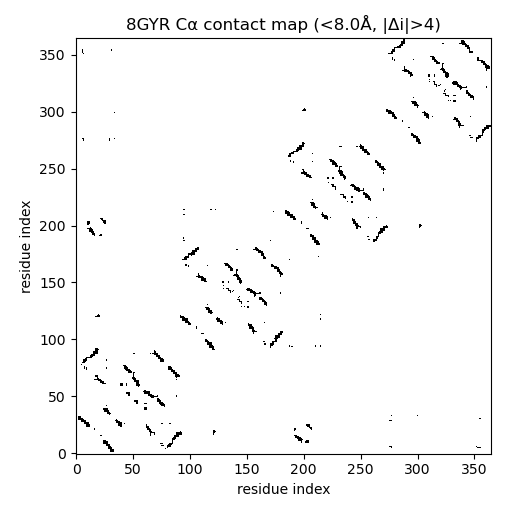R B 2 178 ? -15.225 -24.059 34.479 1.00 23.17 179 SER B C 1
ATOM 2610 O O . SER B 2 178 ? -15.607 -23.122 35.172 1.00 21.96 179 SER B O 1
ATOM 2613 N N . VAL B 2 179 ? -15.669 -25.312 34.608 1.00 21.83 180 VAL B N 1
ATOM 2614 C CA . VAL B 2 179 ? -16.599 -25.725 35.628 1.00 21.94 180 VAL B CA 1
ATOM 2615 C C . VAL B 2 179 ? -15.848 -26.659 36.571 1.00 25.09 180 VAL B C 1
ATOM 2616 O O . VAL B 2 179 ? -15.182 -27.599 36.108 1.00 24.64 180 VAL B O 1
ATOM 2620 N N . THR B 2 180 ? -15.968 -26.384 37.880 1.00 26.21 181 THR B N 1
ATOM 2621 C CA . THR B 2 180 ? -15.266 -27.095 38.946 1.00 27.49 181 THR B CA 1
ATOM 2622 C C . THR B 2 180 ? -16.261 -27.703 39.921 1.00 26.44 181 THR B C 1
ATOM 2623 O O . THR B 2 180 ? -17.409 -27.241 40.041 1.00 24.32 181 THR B O 1
ATOM 2627 N N . ALA B 2 181 ? -15.819 -28.774 40.587 1.00 27.19 182 ALA B N 1
ATOM 2628 C CA . ALA B 2 181 ? -16.627 -29.462 41.589 1.00 28.14 182 ALA B CA 1
ATOM 2629 C C . ALA B 2 181 ? -16.725 -28.577 42.832 1.00 30.10 182 ALA B C 1
ATOM 2630 O O . ALA B 2 181 ? -15.792 -27.846 43.148 1.00 31.80 182 ALA B O 1
ATOM 2632 N N . ALA B 2 182 ? -17.872 -28.623 43.517 1.00 34.17 183 ALA B N 1
ATOM 2633 C CA . ALA B 2 182 ? -17.976 -28.108 44.889 1.00 39.05 183 ALA B CA 1
ATOM 2634 C C . ALA B 2 182 ? -17.042 -28.945 45.797 1.00 40.51 183 ALA B C 1
ATOM 2635 O O . ALA B 2 182 ? -16.765 -30.117 45.507 1.00 43.05 183 ALA B O 1
ATOM 2637 N N . GLU B 2 183 ? -16.548 -28.339 46.884 1.00 47.71 184 GLU B N 1
ATOM 2638 C CA . GLU B 2 183 ? -15.666 -29.027 47.838 1.00 43.46 184 GLU B CA 1
ATOM 2639 C C . GLU B 2 183 ? -16.458 -29.859 48.830 1.00 41.38 184 GLU B C 1
ATOM 2640 O O . GLU B 2 183 ? -17.636 -29.591 49.041 1.00 41.16 184 GLU B O 1
#

InterPro domains:
  IPR003343 Bacterial Ig-like domain, group 2 [PF02368] (148-221)
  IPR003343 Bacterial Ig-l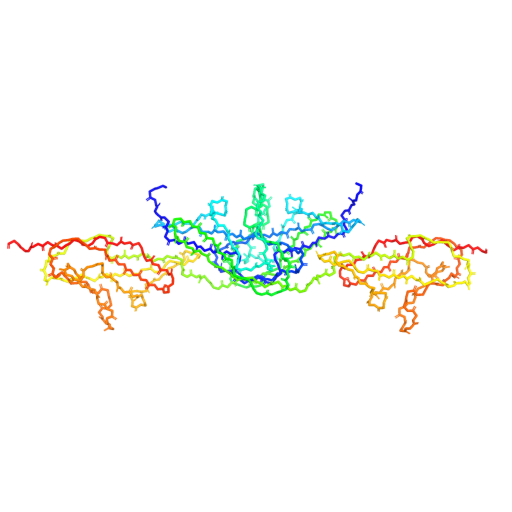ike domain, group 2 [PF02368] (229-299)
  IPR003343 Bacterial Ig-like domain, group 2 [PF02368] (315-386)
  IPR003343 Bacterial Ig-like domain, group 2 [PF02368] (403-487)
  IPR003343 Bacterial Ig-like domain, group 2 [PF02368] (493-571)
  IPR003343 Bacterial Ig-like domain, group 2 [PF02368] (586-663)
  IPR003343 Bacterial Ig-like domain, group 2 [PF02368] (674-757)
  IPR003343 Bacterial Ig-like domain, group 2 [PF02368] (763-845)
  IPR003343 Bacterial Ig-like domain, group 2 [PF02368] (858-930)
  IPR003343 Bacterial Ig-like domain, group 2 [PF02368] (944-1020)
  IPR003343 Bacterial Ig-like domain, group 2 [PF02368] (1038-1111)
  IPR003343 Bacterial Ig-like domain, group 2 [PF02368] (1129-1199)
  IPR003343 Bacterial Ig-like domain, group 2 [SM00635] (52-132)
  IPR003343 Bacterial Ig-like domain, group 2 [SM00635] (137-221)
  IPR003343 Bacterial Ig-like domain, group 2 [SM00635] (226-307)
  IPR003343 Bacterial Ig-like domain, group 2 [SM00635] (312-397)
  IPR003343 Bacterial Ig-like domain, group 2 [SM00635] (402-486)
  IPR003343 Bacterial Ig-like domain, group 2 [SM00635] (491-576)
  IPR003343 Bacterial Ig-like domain, group 2 [SM00635] (582-667)
  IPR003343 Bacterial Ig-like domain, group 2 [SM00635] (672-756)

Organism: Leptospira interrogans (NCBI:txid173)

B-factor: mean 21.31, std 8.15, range [6.37, 64.58]

Foldseek 3Di:
DVWDFDAKAKPDAEEEDEALDKDAIWIWTATPVRDIDTCQVPWDKDKPDPQWDQDDDPPSRRMIHGHDFDKMKMWTDDPNHIHIHIYGYDHWAFDAKAKPPLEEEAEAADKDAMWIWTQTSNRDIDTCQLVWAKDKPDVCQWDADNDVPRRRIIHGNDFDWIWMWTDHPPYIYDTYIYGYDD/DWDFDAWAKDDAAEEDEALDKDAIWIWTATPVRDIDTCQLPWAKDKPDPQWDADNDPPRRRMIHGHDFDKMKMWTDDPPYIYIHMYGYDHWAFDAKAKPPLEEEAEAFDKDAMWIWTATSNRDIDTCQLQWAKDKQDVCQWDADNDVPRRRIIHGNDFDWIWMWTDHPPYIYPTYIYGYDYDD

Radius of gyration: 29.57 Å; Cα contacts (8 Å, |Δi|>4): 1044; chains: 2; bounding box: 40×64×101 Å

Sequence (365 aa):
TQATLTSIEVSPTRASIAKGMTQKFTATGIFTDHSKKNITEQVTWKSSSKALSMLNAPGEEGTGKAIAVGNISITATLEKLSGKTDITVTPAILTSIQISPVKHCLVKGLTEKFSATGIYSDNSSKDITSAVTWHSSNNSVATISNTKGYQGQAHGTGTGTVDIKATLGNVSSAVSKLSVTAQATLTSIEVSPTRASIAKGMTQKFTATGIFTDHSKKNITEQVTWKSSSKALSMLNAPGEEGTGKAIAVGNISITATLEKLSGKTDITVTPAILTSIQISPVKHCLVKGLTEKFSATGIYSDNSSKDITSAVTWHSSNNSVATISNTKGYQGQAHGTGTGTVDIKATLGNVSSQVSKLSVTAAE

Solvent-accessible surface area: 18163 Å² total; per-residue (Å²): 174,179,26,72,11,34,19,6,34,5,5,0,72,146,6,15,2,8,62,8,8,28,0,52,4,2,0,13,0,0,32,29,87,43,53,66,114,68,5,15,132,108,15,91,32,125,32,79,44,178,13,2,45,25,47,148,43,127,76,61,75,2,15,0,77,2,62,40,86,25,121,4,53,0,16,0,44,55,117,201,60,53,4,143,8,72,2,39,1,34,93,26,68,27,2,8,3,60,4,55,31,104,155,50,87,6,71,104,44,102,62,56,169,3,47,1,48,0,21,29,0,41,80,55,68,121,106,9,20,80,57,7,64,5,73,27,80,61,90,85,10,0,54,20,27,74,84,176,66,119,41,0,62,0,65,1,50,12,81,34,77,3,45,0,74,0,26,63,76,142,8,61,8,61,69,1,111,0,41,6,60,106,229,44,84,40,56,20,6,32,8,5,1,53,150,0,22,2,6,62,7,6,35,0,34,0,2,0,11,0,0,31,64,88,34,49,59,119,89,4,3,141,112,8,83,4,123,32,79,44,189,14,2,52,29,78,67,54,126,70,65,31,0,10,0,99,2,79,38,85,25,123,2,33,0,6,0,41,42,152,188,55,64,6,132,10,86,2,47,1,45,94,25,64,28,4,7,4,62,4,54,28,94,147,52,84,8,56,108,44,100,57,56,160,2,50,1,52,0,21,35,0,50,92,55,67,126,106,8,23,77,59,6,64,5,67,25,80,63,96,86,11,0,53,20,29,77,83,178,65,122,35,0,60,0,65,1,49,11,83,33,78,3,43,0,82,0,24,64,75,143,8,49,8,78,48,1,110,0,36,4,58,68,78,224

CATH classification: 2.60.40.1080 (+1 more: 2.60.40.1080)

Secondary structure (DSSP, 8-state):
--SPEEEEEEE-SEEEEETT-EEE-EEEEEETTS-EEE-TTTSEEEESSTTEEEP-STT-TTEEEE-SSEEEEEEEEETTEEEEEEEEEEPP-EEEEEEESSEEEEETT-EEE-EEEEEETTS-EEE-TTTSEEEES-TTTEEE--STT-TTEEEE-SSEEEEEEEEETTEEPPPEEEEEE-/---EEEEEEE-EEEEEETT-EEE-EEEEEETTS-EEE-TTTSEEEESSTTEEE--STTTTTEEEE-SSEEEEEEEEETTEEEEEEEEEE---EEEEEEESSEEEEETT-EEE-EEEEEETTS-EEE-TTTSEEEES-TTTEEE--STT-TTEEEE-SSEEEEEEEEETTEEPPPEEEEEE---

Nearest PDB structures (foldseek):
  8gyr-assembly1_A  TM=1.006E+00  e=4.939E-38  Leptospira interrogans
  8gyr-assembly2_B  TM=9.799E-01  e=5.601E-36  Leptospira interrogans
  2mog-assembly1_A  TM=8.267E-01  e=3.262E-07  Leptospira interrogans
  2n7s-assembly1_A  TM=7.176E-01  e=1.977E-07  Leptospira interrogans serovar Copenhageni str. Fiocruz L1-130
  4xb7-assembly1_B  TM=2.992E-01  e=6.824E-05  Drosophila melanogaster